Protein AF-A0A9K3PTE1-F1 (afdb_monomer)

Solvent-accessible surface area (backbone atoms only — not comparable to full-atom values): 15373 Å² total; per-residue (Å²): 136,82,85,57,67,51,77,79,49,23,48,66,72,36,70,70,50,57,69,44,46,67,57,49,49,50,52,46,68,57,50,75,49,56,72,56,52,50,52,49,46,51,50,32,48,75,72,73,40,81,62,60,40,67,59,31,39,53,51,22,53,41,46,46,52,49,44,56,50,48,54,53,47,53,52,48,27,65,68,48,41,27,39,71,38,32,50,50,41,37,31,49,53,47,52,37,46,76,64,78,41,47,74,65,50,54,45,52,49,48,48,49,54,23,46,32,33,39,19,58,43,67,77,43,80,59,68,81,78,59,92,81,58,61,63,67,59,52,52,48,50,55,57,73,48,61,86,50,66,80,66,76,60,74,84,43,76,65,26,68,47,54,44,56,82,34,68,50,58,59,56,55,70,82,77,48,92,42,72,71,58,38,52,51,51,54,47,51,51,49,54,49,44,52,51,45,54,62,25,46,50,38,66,77,42,52,42,67,51,44,46,54,50,50,55,50,52,52,54,50,48,54,52,42,50,58,51,46,64,73,44,68,87,47,97,61,58,32,65,65,27,52,53,41,51,51,46,26,30,58,30,61,49,41,56,74,67,57,46,51,54,42,48,53,49,22,52,51,52,53,45,54,50,28,51,55,55,50,77,71,110

Structure (mmCIF, N/CA/C/O backbone):
data_AF-A0A9K3PTE1-F1
#
_entry.id   AF-A0A9K3PTE1-F1
#
loop_
_atom_site.group_PDB
_atom_site.id
_atom_site.type_symbol
_atom_site.label_atom_id
_atom_site.label_alt_id
_atom_site.label_comp_id
_atom_site.label_asym_id
_atom_site.label_entity_id
_atom_site.label_seq_id
_atom_site.pdbx_PDB_ins_code
_atom_site.Cartn_x
_atom_site.Cartn_y
_atom_site.Cartn_z
_atom_site.occupancy
_atom_site.B_iso_or_equiv
_atom_site.auth_seq_id
_atom_site.auth_comp_id
_atom_site.auth_asym_id
_atom_site.auth_atom_id
_atom_site.pdbx_PDB_model_num
ATOM 1 N N . MET A 1 1 ? -16.180 14.447 2.681 1.00 53.84 1 MET A N 1
ATOM 2 C CA . MET A 1 1 ? -15.014 13.563 2.657 1.00 53.84 1 MET A CA 1
ATOM 3 C C . MET A 1 1 ? -14.935 12.865 4.000 1.00 53.84 1 MET A C 1
ATOM 5 O O . MET A 1 1 ? -14.958 13.566 5.006 1.00 53.84 1 MET A O 1
ATOM 9 N N . VAL A 1 2 ? -14.994 11.538 4.051 1.00 64.69 2 VAL A N 1
ATOM 10 C CA . VAL A 1 2 ? -14.827 10.749 5.282 1.00 64.69 2 VAL A CA 1
ATOM 11 C C . VAL A 1 2 ? -13.834 9.631 4.985 1.00 64.69 2 VAL A C 1
ATOM 13 O O . VAL A 1 2 ? -14.190 8.474 4.789 1.00 64.69 2 VAL A O 1
ATOM 16 N N . LEU A 1 3 ? -12.559 10.001 4.942 1.00 79.31 3 LEU A N 1
ATOM 17 C CA . LEU A 1 3 ? -11.466 9.041 4.882 1.00 79.31 3 LEU A CA 1
ATOM 18 C C . LEU A 1 3 ? -11.231 8.546 6.303 1.00 79.31 3 LEU A C 1
ATOM 20 O O . LEU A 1 3 ? -10.593 9.231 7.101 1.00 79.31 3 LEU A O 1
ATOM 24 N N . THR A 1 4 ? -11.847 7.420 6.658 1.00 89.31 4 THR A N 1
ATOM 25 C CA . THR A 1 4 ? -11.646 6.803 7.969 1.00 89.31 4 THR A CA 1
ATOM 26 C C . THR A 1 4 ? -10.222 6.260 8.078 1.00 89.31 4 THR A C 1
ATOM 28 O O . THR A 1 4 ? -9.635 5.858 7.073 1.00 89.31 4 THR A O 1
ATOM 31 N N . PRO A 1 5 ? -9.640 6.258 9.288 1.00 92.69 5 PRO A N 1
ATOM 32 C CA . PRO A 1 5 ? -8.263 5.836 9.508 1.00 92.69 5 PRO A CA 1
ATOM 33 C C . PRO A 1 5 ? -8.170 4.305 9.511 1.00 92.69 5 PRO A C 1
ATOM 35 O O . PRO A 1 5 ? -7.864 3.723 10.544 1.00 92.69 5 PRO A O 1
ATOM 38 N N . ILE A 1 6 ? -8.483 3.649 8.394 1.00 93.69 6 ILE A N 1
ATOM 39 C CA . ILE A 1 6 ? -8.428 2.190 8.200 1.00 93.69 6 ILE A CA 1
ATOM 40 C C . ILE A 1 6 ? -7.479 1.878 7.045 1.00 93.69 6 ILE A C 1
ATOM 42 O O . ILE A 1 6 ? -7.186 2.737 6.213 1.00 93.69 6 ILE A O 1
ATOM 46 N N . GLY A 1 7 ? -6.950 0.656 7.012 1.00 92.31 7 GLY A N 1
ATOM 47 C CA . GLY A 1 7 ? -6.064 0.220 5.947 1.00 92.31 7 GLY A CA 1
ATOM 48 C C . GLY A 1 7 ? -4.787 1.062 5.887 1.00 92.31 7 GLY A C 1
ATOM 49 O O . GLY A 1 7 ? -4.282 1.505 6.923 1.00 92.31 7 GLY A O 1
ATOM 50 N N . PRO A 1 8 ? -4.289 1.370 4.675 1.00 89.81 8 PRO A N 1
ATOM 51 C CA . PRO A 1 8 ? -3.162 2.287 4.493 1.00 89.81 8 PRO A CA 1
ATOM 52 C C . PRO A 1 8 ? -3.364 3.707 5.050 1.00 89.81 8 PRO A C 1
ATOM 54 O O . PRO A 1 8 ? -2.382 4.430 5.200 1.00 89.81 8 PRO A O 1
ATOM 57 N N . LEU A 1 9 ? -4.605 4.117 5.355 1.00 91.94 9 LEU A N 1
ATOM 58 C CA . LEU A 1 9 ? -4.896 5.423 5.956 1.00 91.94 9 LEU A CA 1
ATOM 59 C C . LEU A 1 9 ? -4.827 5.413 7.490 1.00 91.94 9 LEU A C 1
ATOM 61 O O . LEU A 1 9 ? -4.986 6.451 8.134 1.00 91.94 9 LEU A O 1
ATOM 65 N N . CYS A 1 10 ? -4.593 4.248 8.096 1.00 92.88 10 CYS A N 1
ATOM 66 C CA . CYS A 1 10 ? -4.440 4.116 9.535 1.00 92.88 10 CYS A CA 1
ATOM 67 C C . CYS A 1 10 ? -3.172 4.848 10.026 1.00 92.88 10 CYS A C 1
ATOM 69 O O . CYS A 1 10 ? -2.080 4.571 9.531 1.00 92.88 10 CYS A O 1
ATOM 71 N N . PRO A 1 11 ? -3.269 5.739 11.032 1.00 91.50 11 PRO A N 1
ATOM 72 C CA . PRO A 1 11 ? -2.111 6.400 11.629 1.00 91.50 11 PRO A CA 1
ATOM 73 C C . PRO A 1 11 ? -1.414 5.544 12.698 1.00 91.50 11 PRO A C 1
ATOM 75 O O . PRO A 1 11 ? -0.365 5.936 13.212 1.00 91.50 11 PRO A O 1
ATOM 78 N N . PHE A 1 12 ? -1.988 4.395 13.065 1.00 92.06 12 PHE A N 1
ATOM 79 C CA . PHE A 1 12 ? -1.392 3.438 13.996 1.00 92.06 12 PHE A CA 1
ATOM 80 C C . PHE A 1 12 ? -0.675 2.369 13.188 1.00 92.06 12 PHE A C 1
ATOM 82 O O . PHE A 1 12 ? -1.273 1.744 12.316 1.00 92.06 12 PHE A O 1
ATOM 89 N N . HIS A 1 13 ? 0.604 2.164 13.475 1.00 91.19 13 HIS A N 1
ATOM 90 C CA . HIS A 1 13 ? 1.453 1.297 12.670 1.00 91.19 13 HIS A CA 1
ATOM 91 C C . HIS A 1 13 ? 2.055 0.218 13.540 1.00 91.19 13 HIS A C 1
ATOM 93 O O . HIS A 1 13 ? 2.626 0.512 14.591 1.00 91.19 13 HIS A O 1
ATOM 99 N N . SER A 1 14 ? 1.963 -1.019 13.073 1.00 92.50 14 SER A N 1
ATOM 100 C CA . SER A 1 14 ? 2.704 -2.125 13.644 1.00 92.50 14 SER A CA 1
ATOM 101 C C . SER A 1 14 ? 4.207 -1.903 13.476 1.00 92.50 14 SER A C 1
ATOM 103 O O . SER A 1 14 ? 4.682 -1.130 12.627 1.00 92.50 14 SER A O 1
ATOM 105 N N . THR A 1 15 ? 4.982 -2.620 14.286 1.00 90.62 15 THR A N 1
ATOM 106 C CA . THR A 1 15 ? 6.447 -2.596 14.193 1.00 90.62 15 THR A CA 1
ATOM 107 C C . THR A 1 15 ? 6.910 -3.008 12.793 1.00 90.62 15 THR A C 1
ATOM 109 O O . THR A 1 15 ? 7.719 -2.311 12.186 1.00 90.62 15 THR A O 1
ATOM 112 N N . ALA A 1 16 ? 6.334 -4.078 12.234 1.00 89.00 16 ALA A N 1
ATOM 113 C CA . ALA A 1 16 ? 6.684 -4.571 10.904 1.00 89.00 16 ALA A CA 1
ATOM 114 C C . ALA A 1 16 ? 6.361 -3.556 9.793 1.00 89.00 16 ALA A C 1
ATOM 116 O O . ALA A 1 16 ? 7.189 -3.351 8.906 1.00 89.00 16 ALA A O 1
ATOM 117 N N . SER A 1 17 ? 5.203 -2.883 9.869 1.00 87.56 17 SER A N 1
ATOM 118 C CA . SER A 1 17 ? 4.842 -1.793 8.951 1.00 87.56 17 SER A CA 1
ATOM 119 C C . SER A 1 17 ? 5.895 -0.679 8.969 1.00 87.56 17 SER A C 1
ATOM 121 O O . SER A 1 17 ? 6.432 -0.286 7.930 1.00 87.56 17 SER A O 1
ATOM 123 N N . THR A 1 18 ? 6.284 -0.252 10.172 1.00 88.25 18 THR A N 1
ATOM 124 C CA . THR A 1 18 ? 7.266 0.821 10.378 1.00 88.25 18 THR A CA 1
ATOM 125 C C . THR A 1 18 ? 8.667 0.437 9.884 1.00 88.25 18 THR A C 1
ATOM 127 O O . THR A 1 18 ? 9.360 1.238 9.259 1.00 88.25 18 THR A O 1
ATOM 130 N N . GLU A 1 19 ? 9.099 -0.807 10.103 1.00 88.00 19 GLU A N 1
ATOM 131 C CA . GLU A 1 19 ? 10.416 -1.300 9.672 1.00 88.00 19 GLU A CA 1
ATOM 132 C C . GLU A 1 19 ? 10.578 -1.392 8.146 1.00 88.00 19 GLU A C 1
ATOM 134 O O . GLU A 1 19 ? 11.705 -1.440 7.639 1.00 88.00 19 GLU A O 1
ATOM 139 N N . MET A 1 20 ? 9.480 -1.401 7.388 1.00 84.38 20 MET A N 1
ATOM 140 C CA . MET A 1 20 ? 9.539 -1.377 5.926 1.00 84.38 20 MET A CA 1
ATOM 141 C C . MET A 1 20 ? 9.749 0.018 5.344 1.00 84.38 20 MET A C 1
ATOM 143 O O . MET A 1 20 ? 10.236 0.119 4.215 1.00 84.38 20 MET A O 1
ATOM 147 N N . GLU A 1 21 ? 9.423 1.084 6.077 1.00 81.88 21 GLU A N 1
ATOM 148 C CA . GLU A 1 21 ? 9.491 2.458 5.568 1.00 81.88 21 GLU A CA 1
ATOM 149 C C . GLU A 1 21 ? 10.845 2.838 4.972 1.00 81.88 21 GLU A C 1
ATOM 151 O O . GLU A 1 21 ? 10.850 3.411 3.881 1.00 81.88 21 GLU A O 1
ATOM 156 N N . PRO A 1 22 ? 12.001 2.516 5.591 1.00 84.88 22 PRO A N 1
ATOM 157 C CA . PRO A 1 22 ? 13.290 2.852 4.999 1.00 84.88 22 PRO A CA 1
ATOM 158 C C . PRO A 1 22 ? 13.446 2.257 3.600 1.00 84.88 22 PRO A C 1
ATOM 160 O O . PRO A 1 22 ? 13.950 2.926 2.707 1.00 84.88 22 PRO A O 1
ATOM 163 N N . ARG A 1 23 ? 12.937 1.040 3.372 1.00 82.50 23 ARG A N 1
ATOM 164 C CA . ARG A 1 23 ? 13.004 0.374 2.064 1.00 82.50 23 ARG A CA 1
ATOM 165 C C . ARG A 1 23 ? 12.043 0.983 1.056 1.00 82.50 23 ARG A C 1
ATOM 167 O O . ARG A 1 23 ? 12.413 1.146 -0.101 1.00 82.50 23 ARG A O 1
ATOM 174 N N . VAL A 1 24 ? 10.826 1.325 1.479 1.00 81.50 24 VAL A N 1
ATOM 175 C CA . VAL A 1 24 ? 9.870 2.047 0.624 1.00 81.50 24 VAL A CA 1
ATOM 176 C C . VAL A 1 24 ? 10.470 3.392 0.202 1.00 81.50 24 VAL A C 1
ATOM 178 O O . VAL A 1 24 ? 10.461 3.730 -0.980 1.00 81.50 24 VAL A O 1
ATOM 181 N N . ASN A 1 25 ? 11.085 4.107 1.145 1.00 79.50 25 ASN A N 1
ATOM 182 C CA . ASN A 1 25 ? 11.754 5.380 0.903 1.00 79.50 25 ASN A CA 1
ATOM 183 C C . ASN A 1 25 ? 12.989 5.241 0.005 1.00 79.50 25 ASN A C 1
ATOM 185 O O . ASN A 1 25 ? 13.156 6.051 -0.900 1.00 79.50 25 ASN A O 1
ATOM 189 N N . GLU A 1 26 ? 13.833 4.226 0.203 1.00 80.00 26 GLU A N 1
ATOM 190 C CA . GLU A 1 26 ? 14.975 3.933 -0.675 1.00 80.00 26 GLU A CA 1
ATOM 191 C C . GLU A 1 26 ? 14.515 3.716 -2.116 1.00 80.00 26 GLU A C 1
ATOM 193 O O . GLU A 1 26 ? 15.050 4.321 -3.042 1.00 80.00 26 GLU A O 1
ATOM 198 N N . ILE A 1 27 ? 13.476 2.906 -2.303 1.00 77.19 27 ILE A N 1
ATOM 199 C CA . ILE A 1 27 ? 12.910 2.628 -3.617 1.00 77.19 27 ILE A CA 1
ATOM 200 C C . ILE A 1 27 ? 12.328 3.913 -4.237 1.00 77.19 27 ILE A C 1
ATOM 202 O O . ILE A 1 27 ? 12.599 4.216 -5.401 1.00 77.19 27 ILE A O 1
ATOM 206 N N . ARG A 1 28 ? 11.596 4.719 -3.456 1.00 74.50 28 ARG A N 1
ATOM 207 C CA . ARG A 1 28 ? 11.075 6.030 -3.882 1.00 74.50 28 ARG A CA 1
ATOM 208 C C . ARG A 1 28 ? 12.203 6.984 -4.292 1.00 74.50 28 ARG A C 1
ATOM 210 O O . ARG A 1 28 ? 12.083 7.692 -5.287 1.00 74.50 28 ARG A O 1
ATOM 217 N N . GLN A 1 29 ? 13.318 6.974 -3.563 1.00 74.56 29 GLN A N 1
ATOM 218 C CA . GLN A 1 29 ? 14.518 7.764 -3.856 1.00 74.56 29 GLN A CA 1
ATOM 219 C C . GLN A 1 29 ? 15.359 7.214 -5.016 1.00 74.56 29 GLN A C 1
ATOM 221 O O . GLN A 1 29 ? 16.230 7.931 -5.506 1.00 74.56 29 GLN A O 1
ATOM 226 N N . MET A 1 30 ? 15.117 5.979 -5.472 1.00 68.50 30 MET A N 1
ATOM 227 C CA . MET A 1 30 ? 15.720 5.399 -6.684 1.00 68.50 30 MET A CA 1
ATOM 228 C C . MET A 1 30 ? 14.876 5.605 -7.940 1.00 68.50 30 MET A C 1
ATOM 230 O O . MET A 1 30 ? 15.382 5.444 -9.051 1.00 68.50 30 MET A O 1
ATOM 234 N N . ALA A 1 31 ? 13.636 6.063 -7.780 1.00 62.62 31 ALA A N 1
ATOM 235 C CA . ALA A 1 31 ? 12.782 6.470 -8.881 1.00 62.62 31 ALA A CA 1
ATOM 236 C C . ALA A 1 31 ? 13.035 7.877 -9.483 1.00 62.62 31 ALA A C 1
ATOM 238 O O . ALA A 1 31 ? 12.286 8.209 -10.412 1.00 62.62 31 ALA A O 1
ATOM 239 N N . PRO A 1 32 ? 13.973 8.753 -9.029 1.00 52.81 32 PRO A N 1
ATOM 240 C CA . PRO A 1 32 ? 13.899 10.152 -9.381 1.00 52.81 32 PRO A CA 1
ATOM 241 C C . PRO A 1 32 ? 14.120 10.289 -10.877 1.00 52.81 32 PRO A C 1
ATOM 243 O O . PRO A 1 32 ? 15.125 9.860 -11.448 1.00 52.81 32 PRO A O 1
ATOM 246 N N . ASN A 1 33 ? 13.109 10.920 -11.461 1.00 65.69 33 ASN A N 1
ATOM 247 C CA . ASN A 1 33 ? 13.053 11.434 -12.807 1.00 65.69 33 ASN A CA 1
ATOM 248 C C . ASN A 1 33 ? 12.894 10.415 -13.926 1.00 65.69 33 ASN A C 1
ATOM 250 O O . ASN A 1 33 ? 13.117 10.803 -15.061 1.00 65.69 33 ASN A O 1
ATOM 254 N N . PHE A 1 34 ? 12.398 9.188 -13.702 1.00 73.50 34 PHE A N 1
ATOM 255 C CA . PHE A 1 34 ? 11.995 8.363 -14.854 1.00 73.50 34 PHE A CA 1
ATOM 256 C C . PHE A 1 34 ? 11.051 9.139 -15.775 1.00 73.50 34 PHE A C 1
ATOM 258 O O . PHE A 1 34 ? 11.336 9.259 -16.958 1.00 73.50 34 PHE A O 1
ATOM 265 N N . ALA A 1 35 ? 9.992 9.753 -15.242 1.00 70.00 35 ALA A N 1
ATOM 266 C CA . ALA A 1 35 ? 9.062 10.549 -16.043 1.00 70.00 35 ALA A CA 1
ATOM 267 C C . ALA A 1 35 ? 9.741 11.723 -16.779 1.00 70.00 35 ALA A C 1
ATOM 269 O O . ALA A 1 35 ? 9.443 11.965 -17.948 1.00 70.00 35 ALA A O 1
ATOM 270 N N . GLU A 1 36 ? 10.669 12.430 -16.130 1.00 76.81 36 GLU A N 1
ATOM 271 C CA . GLU A 1 36 ? 11.388 13.561 -16.729 1.00 76.81 36 GLU A CA 1
ATOM 272 C C . GLU A 1 36 ? 12.408 13.095 -17.783 1.00 76.81 36 GLU A C 1
ATOM 274 O O . GLU A 1 36 ? 12.432 13.625 -18.891 1.00 76.81 36 GLU A O 1
ATOM 279 N N . GLU A 1 37 ? 13.191 12.058 -17.489 1.00 82.62 37 GLU A N 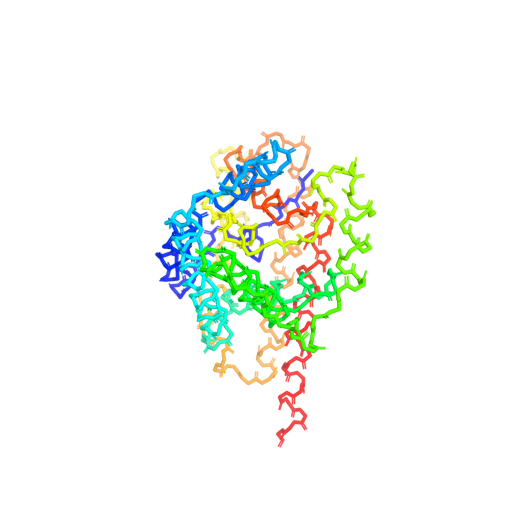1
ATOM 280 C CA . GLU A 1 37 ? 14.158 11.446 -18.402 1.00 82.62 37 GLU A CA 1
ATOM 281 C C . GLU A 1 37 ? 13.455 10.813 -19.607 1.00 82.62 37 GLU A C 1
ATOM 283 O O . GLU A 1 37 ? 13.872 11.037 -20.740 1.00 82.62 37 GLU A O 1
ATOM 288 N N . PHE A 1 38 ? 12.341 10.102 -19.402 1.00 80.44 38 PHE A N 1
ATOM 289 C CA . PHE A 1 38 ? 11.491 9.595 -20.483 1.00 80.44 38 PHE A CA 1
ATOM 290 C C . PHE A 1 38 ? 10.948 10.735 -21.342 1.00 80.44 38 PHE A C 1
ATOM 292 O O . PHE A 1 38 ? 11.049 10.668 -22.566 1.00 80.44 38 PHE A O 1
ATOM 299 N N . SER A 1 39 ? 10.420 11.793 -20.718 1.00 80.31 39 SER A N 1
ATOM 300 C CA . SER A 1 39 ? 9.915 12.967 -21.441 1.00 80.31 39 SER A CA 1
ATOM 301 C C . SER A 1 39 ? 11.017 13.622 -22.269 1.00 80.31 39 SER A C 1
ATOM 303 O O . SER A 1 39 ? 10.792 14.006 -23.416 1.00 80.31 39 SER A O 1
ATOM 305 N N . ARG A 1 40 ? 12.231 13.706 -21.723 1.00 84.94 40 ARG A N 1
ATOM 306 C CA . ARG A 1 40 ? 13.395 14.272 -22.402 1.00 84.94 40 ARG A CA 1
ATOM 307 C C . ARG A 1 40 ? 13.863 13.405 -23.567 1.00 84.94 40 ARG A C 1
ATOM 309 O O . ARG A 1 40 ? 14.054 13.929 -24.660 1.00 84.94 40 ARG A O 1
ATOM 316 N N . ILE A 1 41 ? 13.988 12.093 -23.363 1.00 85.50 41 ILE A N 1
ATOM 317 C CA . ILE A 1 41 ? 14.321 11.121 -24.417 1.00 85.50 41 ILE A CA 1
ATOM 318 C C . ILE A 1 41 ? 13.284 11.199 -25.543 1.00 85.50 41 ILE A C 1
ATOM 320 O O . ILE A 1 41 ? 13.644 11.275 -26.717 1.00 85.50 41 ILE A O 1
ATOM 324 N N . GLN A 1 42 ? 11.995 11.236 -25.197 1.00 82.38 42 GLN A N 1
ATOM 325 C CA . GLN A 1 42 ? 10.912 11.348 -26.168 1.00 82.38 42 GLN A CA 1
ATOM 326 C C . GLN A 1 42 ? 11.006 12.658 -26.960 1.00 82.38 42 GLN A C 1
ATOM 328 O O . GLN A 1 42 ? 10.896 12.638 -28.184 1.00 82.38 42 GLN A O 1
ATOM 333 N N . GLN A 1 43 ? 11.262 13.788 -26.295 1.00 84.75 43 GLN A N 1
ATOM 334 C CA . GLN A 1 43 ? 11.457 15.084 -26.951 1.00 84.75 43 GLN A CA 1
ATOM 335 C C . GLN A 1 43 ? 12.653 15.086 -27.910 1.00 84.75 43 GLN A C 1
ATOM 337 O O . GLN A 1 43 ? 12.512 15.553 -29.040 1.00 84.75 43 GLN A O 1
ATOM 342 N N . GLU A 1 44 ? 13.802 14.542 -27.498 1.00 86.31 44 GLU A N 1
ATOM 343 C CA . GLU A 1 44 ? 14.994 14.410 -28.348 1.00 86.31 44 GLU A CA 1
ATOM 344 C C . GLU A 1 44 ? 14.662 13.610 -29.619 1.00 86.31 44 GLU A C 1
ATOM 346 O O . GLU A 1 44 ? 14.931 14.071 -30.732 1.00 86.31 44 GLU A O 1
ATOM 351 N N . MET A 1 45 ? 13.961 12.480 -29.474 1.00 84.62 45 MET A N 1
ATOM 352 C CA . MET A 1 45 ? 13.515 11.662 -30.606 1.00 84.62 45 MET A CA 1
ATOM 353 C C . MET A 1 45 ? 12.529 12.399 -31.526 1.00 84.62 45 MET A C 1
ATOM 355 O O . MET A 1 45 ? 12.660 12.306 -32.747 1.00 84.62 45 MET A O 1
ATOM 359 N N . MET A 1 46 ? 11.574 13.168 -30.983 1.00 85.12 46 MET A N 1
ATOM 360 C CA . MET A 1 46 ? 10.651 13.973 -31.802 1.00 85.12 46 MET A CA 1
ATOM 361 C C . MET A 1 46 ? 11.369 15.077 -32.586 1.00 85.12 46 MET A C 1
ATOM 363 O O . MET A 1 46 ? 10.944 15.430 -33.684 1.00 85.12 46 MET A O 1
ATOM 367 N N . MET A 1 47 ? 12.465 15.614 -32.044 1.00 90.25 47 MET A N 1
ATOM 368 C CA . MET A 1 47 ? 13.317 16.592 -32.730 1.00 90.25 47 MET A CA 1
ATOM 369 C C . MET A 1 47 ? 14.278 15.946 -33.743 1.00 90.25 47 MET A C 1
ATOM 371 O O . MET A 1 47 ? 15.090 16.649 -34.345 1.00 90.25 47 MET A O 1
ATOM 375 N N . GLY A 1 48 ? 14.214 14.623 -33.939 1.00 88.00 48 GLY A N 1
ATOM 376 C CA . GLY A 1 48 ? 15.117 13.876 -34.817 1.00 88.00 48 GLY A CA 1
ATOM 377 C C . GLY A 1 48 ? 16.543 13.752 -34.272 1.00 88.00 48 GLY A C 1
ATOM 378 O O . GLY A 1 48 ? 17.457 13.422 -35.028 1.00 88.00 48 GLY A O 1
ATOM 379 N N . GLN A 1 49 ? 16.751 14.032 -32.984 1.00 88.81 49 GLN A N 1
ATOM 380 C CA . GLN A 1 49 ? 18.034 13.865 -32.312 1.00 88.81 49 GLN A CA 1
ATOM 381 C C . GLN A 1 49 ? 18.155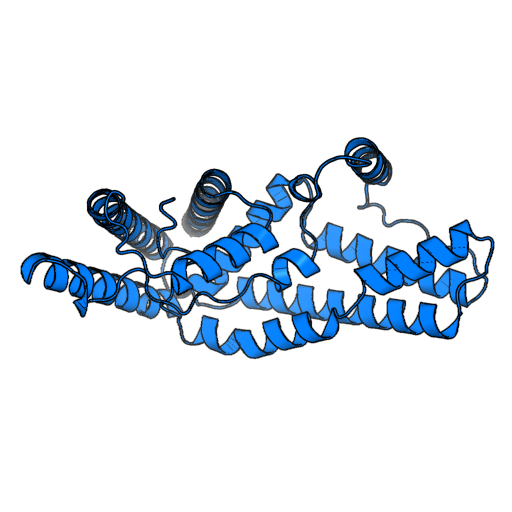 12.438 -31.776 1.00 88.81 49 GLN A C 1
ATOM 383 O O . GLN A 1 49 ? 17.188 11.849 -31.294 1.00 88.81 49 GLN A O 1
ATOM 388 N N . THR A 1 50 ? 19.357 11.872 -31.851 1.00 83.38 50 THR A N 1
ATOM 389 C CA . THR A 1 50 ? 19.666 10.605 -31.184 1.00 83.38 50 THR A CA 1
ATOM 390 C C . THR A 1 50 ? 19.886 10.871 -29.697 1.00 83.38 50 THR A C 1
ATOM 392 O O . THR A 1 50 ? 20.782 11.663 -29.382 1.00 83.38 50 THR A O 1
ATOM 395 N N . PRO A 1 51 ? 19.129 10.226 -28.794 1.00 88.69 51 PRO A N 1
ATOM 396 C CA . PRO A 1 51 ? 19.346 10.388 -27.365 1.00 88.69 51 PRO A CA 1
ATOM 397 C C . PRO A 1 51 ? 20.756 9.959 -26.955 1.00 88.69 51 PRO A C 1
ATOM 399 O O . PRO A 1 51 ? 21.350 9.062 -27.561 1.00 88.69 51 PRO A O 1
ATOM 402 N N . ASP A 1 52 ? 21.287 10.594 -25.914 1.00 91.38 52 ASP A N 1
ATOM 403 C CA . ASP A 1 52 ? 22.619 10.279 -25.401 1.00 91.38 52 ASP A CA 1
ATOM 404 C C . ASP A 1 52 ? 22.715 8.816 -24.924 1.00 91.38 52 ASP A C 1
ATOM 406 O O . ASP A 1 52 ? 21.935 8.353 -24.088 1.00 91.38 52 ASP A O 1
ATOM 410 N N . ALA A 1 53 ? 23.696 8.078 -25.452 1.00 92.38 53 ALA A N 1
ATOM 411 C CA . ALA A 1 53 ? 23.837 6.645 -25.201 1.00 92.38 53 ALA A CA 1
ATOM 412 C C . ALA A 1 53 ? 24.216 6.334 -23.744 1.00 92.38 53 ALA A C 1
ATOM 414 O O . ALA A 1 53 ? 23.796 5.312 -23.202 1.00 92.38 53 ALA A O 1
ATOM 415 N N . GLU A 1 54 ? 25.009 7.190 -23.095 1.00 92.00 54 GLU A N 1
ATOM 416 C CA . GLU A 1 54 ? 25.365 7.012 -21.684 1.00 92.00 54 GLU A CA 1
ATOM 417 C C . GLU A 1 54 ? 24.142 7.220 -20.783 1.00 92.00 54 GLU A C 1
ATOM 419 O O . GLU A 1 54 ? 23.857 6.381 -19.923 1.00 92.00 54 GLU A O 1
ATOM 424 N N . ARG A 1 55 ? 23.354 8.269 -21.044 1.00 89.62 55 ARG A N 1
ATOM 425 C CA . ARG A 1 55 ? 22.076 8.515 -20.370 1.00 89.62 55 ARG A CA 1
ATOM 426 C C . ARG A 1 55 ? 21.106 7.349 -20.528 1.00 89.62 55 ARG A C 1
ATOM 428 O O . ARG A 1 55 ? 20.566 6.891 -19.526 1.00 89.62 55 ARG A O 1
ATOM 435 N N . LEU A 1 56 ? 20.917 6.835 -21.746 1.00 90.81 56 LEU A N 1
ATOM 436 C CA . LEU A 1 56 ? 20.040 5.686 -21.992 1.00 90.81 56 LEU A CA 1
ATOM 437 C C . LEU A 1 56 ? 20.446 4.463 -21.158 1.00 90.81 56 LEU A C 1
ATOM 439 O O . LEU A 1 56 ? 19.583 3.828 -20.555 1.00 90.81 56 LEU A O 1
ATOM 443 N N . ARG A 1 57 ? 21.750 4.153 -21.069 1.00 92.00 57 ARG A N 1
ATOM 444 C CA . ARG A 1 57 ? 22.240 3.056 -20.215 1.00 92.00 57 ARG A CA 1
ATOM 445 C C . ARG A 1 57 ? 21.952 3.322 -18.743 1.00 92.00 57 ARG A C 1
ATOM 447 O O . ARG A 1 57 ? 21.435 2.444 -18.064 1.00 92.00 57 ARG A O 1
ATOM 454 N N . LYS A 1 58 ? 22.219 4.538 -18.262 1.00 89.94 58 LYS A N 1
ATOM 455 C CA . LYS A 1 58 ? 21.974 4.912 -16.865 1.00 89.94 58 LYS A CA 1
ATOM 456 C C . LYS A 1 58 ? 20.498 4.773 -16.479 1.00 89.94 58 LYS A C 1
ATOM 458 O O . LYS A 1 58 ? 20.202 4.215 -15.425 1.00 89.94 58 LYS A O 1
ATOM 463 N N . VAL A 1 59 ? 19.583 5.251 -17.326 1.00 87.75 59 VAL A N 1
ATOM 464 C CA . VAL A 1 59 ? 18.133 5.123 -17.097 1.00 87.75 59 VAL A CA 1
ATOM 465 C C . VAL A 1 59 ? 17.722 3.654 -17.118 1.00 87.75 59 VAL A C 1
ATOM 467 O O . VAL A 1 59 ? 17.025 3.205 -16.211 1.00 87.75 59 VAL A O 1
ATOM 470 N N . ALA A 1 60 ? 18.204 2.881 -18.092 1.00 89.94 60 ALA A N 1
ATOM 471 C CA . ALA A 1 60 ? 17.911 1.458 -18.185 1.00 89.94 60 ALA A CA 1
ATOM 472 C C . ALA A 1 60 ? 18.374 0.675 -16.941 1.00 89.94 60 ALA A C 1
ATOM 474 O O . ALA A 1 60 ? 17.623 -0.147 -16.410 1.00 89.94 60 ALA A O 1
ATOM 475 N N . ASP A 1 61 ? 19.584 0.947 -16.451 1.00 90.31 61 ASP A N 1
ATOM 476 C CA . ASP A 1 61 ? 20.157 0.301 -15.267 1.00 90.31 61 ASP A CA 1
ATOM 477 C C . ASP A 1 61 ? 19.362 0.642 -14.005 1.00 90.31 61 ASP A C 1
ATOM 479 O O . ASP A 1 61 ? 19.035 -0.248 -13.217 1.00 90.31 61 ASP A O 1
ATOM 483 N N . ALA A 1 62 ? 18.984 1.914 -13.852 1.00 86.88 62 ALA A N 1
ATOM 484 C CA . ALA A 1 62 ? 18.138 2.368 -12.755 1.00 86.88 62 ALA A CA 1
ATOM 485 C C . ALA A 1 62 ? 16.742 1.725 -12.803 1.00 86.88 62 ALA A C 1
ATOM 487 O O . ALA A 1 62 ? 16.248 1.269 -11.774 1.00 86.88 62 ALA A O 1
ATOM 488 N N . MET A 1 63 ? 16.123 1.617 -13.986 1.00 86.75 63 MET A N 1
ATOM 489 C CA . MET A 1 63 ? 14.835 0.933 -14.152 1.00 86.75 63 MET A CA 1
ATOM 490 C C . MET A 1 63 ? 14.916 -0.541 -13.752 1.00 86.75 63 MET A C 1
ATOM 492 O O . MET A 1 63 ? 14.033 -1.034 -13.055 1.00 86.75 63 MET A O 1
ATOM 496 N N . HIS A 1 64 ? 15.971 -1.245 -14.172 1.00 87.88 64 HIS A N 1
ATOM 497 C CA . HIS A 1 64 ? 16.174 -2.648 -13.809 1.00 87.88 64 HIS A CA 1
ATOM 498 C C . HIS A 1 64 ? 16.286 -2.824 -12.292 1.00 87.88 64 HIS A C 1
ATOM 500 O O . HIS A 1 64 ? 15.588 -3.660 -11.719 1.00 87.88 64 HIS A O 1
ATOM 506 N N . LEU A 1 65 ? 17.109 -1.996 -11.643 1.00 88.12 65 LEU A N 1
ATOM 507 C CA . LEU A 1 65 ? 17.281 -2.020 -10.193 1.00 88.12 65 LEU A CA 1
ATOM 508 C C . LEU A 1 65 ? 15.969 -1.714 -9.453 1.00 88.12 65 LEU A C 1
ATOM 510 O O . LEU A 1 65 ? 15.637 -2.405 -8.491 1.00 88.12 65 LEU A O 1
ATOM 514 N N . ALA A 1 66 ? 15.210 -0.717 -9.915 1.00 85.69 66 ALA A N 1
ATOM 515 C CA . ALA A 1 66 ? 13.937 -0.335 -9.310 1.00 85.69 66 ALA A CA 1
ATOM 516 C C . ALA A 1 66 ? 12.899 -1.469 -9.370 1.00 85.69 66 ALA A C 1
ATOM 518 O O . ALA A 1 66 ? 12.203 -1.714 -8.384 1.00 85.69 66 ALA A O 1
ATOM 519 N N . VAL A 1 67 ? 12.819 -2.195 -10.493 1.00 87.62 67 VAL A N 1
ATOM 520 C CA . VAL A 1 67 ? 11.919 -3.353 -10.635 1.00 87.62 67 VAL A CA 1
ATOM 521 C C . VAL A 1 67 ? 12.310 -4.473 -9.675 1.00 87.62 67 VAL A C 1
ATOM 523 O O . VAL A 1 67 ? 11.447 -4.991 -8.967 1.00 87.62 67 VAL A O 1
ATOM 526 N N . ASP A 1 68 ? 13.597 -4.821 -9.609 1.00 89.62 68 ASP A N 1
ATOM 527 C CA . ASP A 1 68 ? 14.077 -5.901 -8.739 1.00 89.62 68 ASP A CA 1
ATOM 528 C C . ASP A 1 68 ? 13.821 -5.584 -7.254 1.00 89.62 68 ASP A C 1
ATOM 530 O O . ASP A 1 68 ? 13.411 -6.450 -6.475 1.00 89.62 68 ASP A O 1
ATOM 534 N N . GLN A 1 69 ? 14.010 -4.327 -6.849 1.00 88.06 69 GLN A N 1
ATOM 535 C CA . GLN A 1 69 ? 13.714 -3.899 -5.484 1.00 88.06 69 GLN A CA 1
ATOM 536 C C . GLN A 1 69 ? 12.219 -3.883 -5.180 1.00 88.06 69 GLN A C 1
ATOM 538 O O . GLN A 1 69 ? 11.826 -4.297 -4.088 1.00 88.06 69 GLN A O 1
ATOM 543 N N . TRP A 1 70 ? 11.387 -3.441 -6.124 1.00 86.94 70 TRP A N 1
ATOM 544 C CA . TRP A 1 70 ? 9.938 -3.425 -5.958 1.00 86.94 70 TRP A CA 1
ATOM 545 C C . TRP A 1 70 ? 9.350 -4.836 -5.856 1.00 86.94 70 TRP A C 1
ATOM 547 O O . TRP A 1 70 ? 8.583 -5.109 -4.934 1.00 86.94 70 TRP A O 1
ATOM 557 N N . GLU A 1 71 ? 9.762 -5.773 -6.716 1.00 89.50 71 GLU A N 1
ATOM 558 C CA . GLU A 1 71 ? 9.368 -7.183 -6.586 1.00 89.50 71 GLU A CA 1
ATOM 559 C C . GLU A 1 71 ? 9.841 -7.777 -5.253 1.00 89.50 71 GLU A C 1
ATOM 561 O O . GLU A 1 71 ? 9.096 -8.498 -4.580 1.00 89.50 71 GLU A O 1
ATOM 566 N N . GLY A 1 72 ? 11.067 -7.444 -4.836 1.00 90.62 72 GLY A N 1
ATOM 567 C CA . GLY A 1 72 ? 11.606 -7.840 -3.540 1.00 90.62 72 GLY A CA 1
ATOM 568 C C . GLY A 1 72 ? 10.809 -7.269 -2.363 1.00 90.62 72 GLY A C 1
ATOM 569 O O . GLY A 1 72 ? 10.615 -7.965 -1.366 1.00 90.62 72 GLY A O 1
ATOM 570 N N . LEU A 1 73 ? 10.330 -6.027 -2.458 1.00 88.94 73 LEU A N 1
ATOM 571 C CA . LEU A 1 73 ? 9.441 -5.415 -1.471 1.00 88.94 73 LEU A CA 1
ATOM 572 C C . LEU A 1 73 ? 8.103 -6.160 -1.425 1.00 88.94 73 LEU A C 1
ATOM 574 O O . LEU A 1 73 ? 7.764 -6.691 -0.373 1.00 88.94 73 LEU A O 1
ATOM 578 N N . LEU A 1 74 ? 7.396 -6.288 -2.553 1.00 89.00 74 LEU A N 1
ATOM 579 C CA . LEU A 1 74 ? 6.093 -6.965 -2.609 1.00 89.00 74 LEU A CA 1
ATOM 580 C C . LEU A 1 74 ? 6.158 -8.406 -2.098 1.00 89.00 74 LEU A C 1
ATOM 582 O O . LEU A 1 74 ? 5.272 -8.857 -1.374 1.00 89.00 74 LEU A O 1
ATOM 586 N N . THR A 1 75 ? 7.227 -9.129 -2.434 1.00 91.81 75 THR A N 1
ATOM 587 C CA . THR A 1 75 ? 7.449 -10.491 -1.933 1.00 91.81 75 THR A CA 1
ATOM 588 C C . THR A 1 75 ? 7.535 -10.501 -0.409 1.00 91.81 75 THR A C 1
ATOM 590 O O . THR A 1 75 ? 6.871 -11.308 0.235 1.00 91.81 75 THR A O 1
ATOM 593 N N . ARG A 1 76 ? 8.306 -9.587 0.190 1.00 91.06 76 ARG A N 1
ATOM 594 C CA . ARG A 1 76 ? 8.405 -9.483 1.653 1.00 91.06 76 ARG A CA 1
ATOM 595 C C . ARG A 1 76 ? 7.073 -9.105 2.283 1.00 91.06 76 ARG A C 1
ATOM 597 O O . ARG A 1 76 ? 6.704 -9.711 3.281 1.00 91.06 76 ARG A O 1
ATOM 604 N N . MET A 1 77 ? 6.340 -8.172 1.679 1.00 91.69 77 MET A N 1
ATOM 605 C CA . MET A 1 77 ? 5.042 -7.755 2.203 1.00 91.69 77 MET A CA 1
ATOM 606 C C . MET A 1 77 ? 4.020 -8.897 2.208 1.00 91.69 77 MET A C 1
ATOM 608 O O . MET A 1 77 ? 3.202 -8.998 3.111 1.00 91.69 77 MET A O 1
ATOM 612 N N . ARG A 1 78 ? 4.082 -9.807 1.233 1.00 91.31 78 ARG A N 1
ATOM 613 C CA . ARG A 1 78 ? 3.208 -10.991 1.194 1.00 91.31 78 ARG A CA 1
ATOM 614 C C . ARG A 1 78 ? 3.596 -12.076 2.205 1.00 91.31 78 ARG A C 1
ATOM 616 O O . ARG A 1 78 ? 2.735 -12.857 2.606 1.00 91.31 78 ARG A O 1
ATOM 623 N N . LEU A 1 79 ? 4.879 -12.153 2.564 1.00 92.88 79 LEU A N 1
ATOM 624 C CA . LEU A 1 79 ? 5.452 -13.203 3.420 1.00 92.88 79 LEU A CA 1
ATOM 625 C C . LEU A 1 79 ? 5.618 -12.799 4.890 1.00 92.88 79 LEU A C 1
ATOM 627 O O . LEU A 1 79 ? 5.970 -13.641 5.710 1.00 92.88 79 LEU A O 1
ATOM 631 N N . THR A 1 80 ? 5.433 -11.525 5.216 1.00 93.81 80 THR A N 1
ATOM 632 C CA . THR A 1 80 ? 5.416 -11.032 6.600 1.00 93.81 80 THR A CA 1
ATOM 633 C C . THR A 1 80 ? 4.318 -11.722 7.418 1.00 93.81 80 THR A C 1
ATOM 635 O O . THR A 1 80 ? 3.291 -12.049 6.842 1.00 93.81 80 THR A O 1
ATOM 638 N N . PRO A 1 81 ? 4.451 -11.912 8.737 1.00 94.81 81 PRO A N 1
ATOM 639 C CA . PRO A 1 81 ? 3.332 -12.367 9.562 1.00 94.81 81 PRO A CA 1
ATOM 640 C C . PRO A 1 81 ? 2.324 -11.252 9.888 1.00 94.81 81 PRO A C 1
ATOM 642 O O . PRO A 1 81 ? 1.241 -11.541 10.383 1.00 94.81 81 PRO A O 1
ATOM 645 N N . ASP A 1 82 ? 2.673 -9.994 9.613 1.00 96.56 82 ASP A N 1
ATOM 646 C CA . ASP A 1 82 ? 1.932 -8.800 10.018 1.00 96.56 82 ASP A CA 1
ATOM 647 C C . ASP A 1 82 ? 0.720 -8.474 9.129 1.00 96.56 82 ASP A C 1
ATOM 649 O O . ASP A 1 82 ? 0.828 -8.392 7.902 1.00 96.56 82 ASP A O 1
ATOM 653 N N . PHE A 1 83 ? -0.425 -8.207 9.761 1.00 97.00 83 PHE A N 1
ATOM 654 C CA . PHE A 1 83 ? -1.677 -7.886 9.080 1.00 97.00 83 PHE A CA 1
ATOM 655 C C . PHE A 1 83 ? -1.581 -6.639 8.196 1.00 97.00 83 PHE A C 1
ATOM 657 O O . PHE A 1 83 ? -1.895 -6.734 7.013 1.00 97.00 83 PHE A O 1
ATOM 664 N N . GLN A 1 84 ? -1.144 -5.491 8.728 1.00 94.62 84 GLN A N 1
ATOM 665 C CA . GLN A 1 84 ? -1.162 -4.219 7.983 1.00 94.62 84 GLN A CA 1
ATOM 666 C C . GLN A 1 84 ? -0.309 -4.291 6.720 1.00 94.62 84 GLN A C 1
ATOM 668 O O . GLN A 1 84 ? -0.684 -3.818 5.646 1.00 94.62 84 GLN A O 1
ATOM 673 N N . THR A 1 85 ? 0.842 -4.945 6.827 1.00 93.50 85 THR A N 1
ATOM 674 C CA . THR A 1 85 ? 1.725 -5.160 5.691 1.00 93.50 85 THR A CA 1
ATOM 675 C C . THR A 1 85 ? 1.073 -6.052 4.629 1.00 93.50 85 THR A C 1
ATOM 677 O O . THR A 1 85 ? 1.158 -5.754 3.431 1.00 93.50 85 THR 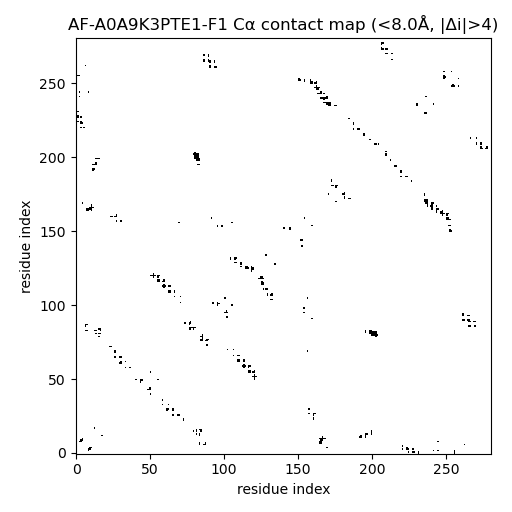A O 1
ATOM 680 N N . LYS A 1 86 ? 0.412 -7.143 5.042 1.00 94.62 86 LYS A N 1
ATOM 681 C CA . LYS A 1 86 ? -0.319 -8.020 4.116 1.00 94.62 86 LYS A CA 1
ATOM 682 C C . LYS A 1 86 ? -1.500 -7.319 3.474 1.00 94.62 86 LYS A C 1
ATOM 684 O O . LYS A 1 86 ? -1.717 -7.485 2.277 1.00 94.62 86 LYS A O 1
ATOM 689 N N . GLU A 1 87 ? -2.238 -6.542 4.249 1.00 95.25 87 GLU A N 1
ATOM 690 C CA . GLU A 1 87 ? -3.366 -5.745 3.791 1.00 95.25 87 GLU A CA 1
ATOM 691 C C . GLU A 1 87 ? -2.922 -4.758 2.707 1.00 95.25 87 GLU A C 1
ATOM 693 O O . GLU A 1 87 ? -3.543 -4.704 1.648 1.00 95.25 87 GLU A O 1
ATOM 698 N N . TYR A 1 88 ? -1.792 -4.067 2.894 1.00 91.94 88 TYR A N 1
ATOM 699 C CA . TYR A 1 88 ? -1.228 -3.190 1.865 1.00 91.94 88 TYR A CA 1
ATOM 700 C C . TYR A 1 88 ? -0.822 -3.959 0.599 1.00 91.94 88 TYR A C 1
ATOM 702 O O . TYR A 1 88 ? -1.089 -3.509 -0.519 1.00 91.94 88 TYR A O 1
ATOM 710 N N . ALA A 1 89 ? -0.206 -5.140 0.741 1.00 91.56 89 ALA A N 1
ATOM 711 C CA . ALA A 1 89 ? 0.138 -5.989 -0.402 1.00 91.56 89 ALA A CA 1
ATOM 712 C C . ALA A 1 89 ? -1.107 -6.468 -1.164 1.00 91.56 89 ALA A C 1
ATOM 714 O O . ALA A 1 89 ? -1.116 -6.493 -2.395 1.00 91.56 89 ALA A O 1
ATOM 715 N N . LYS A 1 90 ? -2.171 -6.825 -0.442 1.00 93.56 90 LYS A N 1
ATOM 716 C CA . LYS A 1 90 ? -3.448 -7.254 -1.019 1.00 93.56 90 LYS A CA 1
ATOM 717 C C . LYS A 1 90 ? -4.194 -6.115 -1.690 1.00 93.56 90 LYS A C 1
ATOM 719 O O . LYS A 1 90 ? -4.692 -6.310 -2.795 1.00 93.56 90 LYS A O 1
ATOM 724 N N . LEU A 1 91 ? -4.190 -4.931 -1.086 1.00 92.88 91 LEU A N 1
ATOM 725 C CA . LEU A 1 91 ? -4.750 -3.716 -1.665 1.00 92.88 91 LEU A CA 1
ATOM 726 C C . LEU A 1 91 ? -4.017 -3.349 -2.957 1.00 92.88 91 LEU A C 1
ATOM 728 O O . LEU A 1 91 ? -4.646 -3.085 -3.976 1.00 92.88 91 LEU A O 1
ATOM 732 N N . THR A 1 92 ? -2.687 -3.430 -2.942 1.00 89.25 92 THR A N 1
ATOM 733 C CA . THR A 1 92 ? -1.836 -3.292 -4.128 1.00 89.25 92 THR A CA 1
ATOM 734 C C . THR A 1 92 ? -2.228 -4.288 -5.225 1.00 89.25 92 THR A C 1
ATOM 736 O O . THR A 1 92 ? -2.459 -3.890 -6.366 1.00 89.25 92 THR A O 1
ATOM 739 N N . ASP A 1 93 ? -2.332 -5.576 -4.897 1.00 89.12 93 ASP A N 1
ATOM 740 C CA . ASP A 1 93 ? -2.685 -6.617 -5.866 1.00 89.12 93 ASP A CA 1
ATOM 741 C C . ASP A 1 93 ? -4.091 -6.409 -6.450 1.00 89.12 93 ASP A C 1
ATOM 743 O O . ASP A 1 93 ? -4.288 -6.553 -7.659 1.00 89.12 93 ASP A O 1
ATOM 747 N N . ALA A 1 94 ? -5.059 -6.048 -5.606 1.00 90.94 94 ALA A N 1
ATOM 748 C CA . ALA A 1 94 ? -6.429 -5.756 -6.012 1.00 90.94 94 ALA A CA 1
ATOM 749 C C . ALA A 1 94 ? -6.492 -4.525 -6.926 1.00 90.94 94 ALA A C 1
ATOM 751 O O . ALA A 1 94 ? -7.171 -4.562 -7.953 1.00 90.94 94 ALA A O 1
ATOM 752 N N . HIS A 1 95 ? -5.723 -3.482 -6.611 1.00 89.06 95 HIS A N 1
ATOM 753 C CA . HIS A 1 95 ? -5.678 -2.249 -7.388 1.00 89.06 95 HIS A CA 1
ATOM 754 C C . HIS A 1 95 ? -5.123 -2.512 -8.785 1.00 89.06 95 HIS A C 1
ATOM 756 O O . HIS A 1 95 ? -5.767 -2.207 -9.785 1.00 89.06 95 HIS A O 1
ATOM 762 N N . LEU A 1 96 ? -3.971 -3.181 -8.868 1.00 85.81 96 LEU A N 1
ATOM 763 C CA . LEU A 1 96 ? -3.374 -3.559 -10.147 1.00 85.81 96 LEU A CA 1
ATOM 764 C C . LEU A 1 96 ? -4.325 -4.423 -10.981 1.00 85.81 96 LEU A C 1
ATOM 766 O O . LEU A 1 96 ? -4.519 -4.172 -12.172 1.00 85.81 96 LEU A O 1
ATOM 770 N N . LYS A 1 97 ? -4.980 -5.397 -10.342 1.00 86.75 97 LYS A N 1
ATOM 771 C CA . LYS A 1 97 ? -5.939 -6.279 -11.006 1.00 86.75 97 LYS A CA 1
ATOM 772 C C . LYS A 1 97 ? -7.159 -5.525 -11.539 1.00 86.75 97 LYS A C 1
ATOM 774 O O . LYS A 1 97 ? -7.626 -5.865 -12.625 1.00 86.75 97 LYS A O 1
ATOM 779 N N . ALA A 1 98 ? -7.661 -4.518 -10.822 1.00 84.25 98 ALA A N 1
ATOM 780 C CA . ALA A 1 98 ? -8.753 -3.663 -11.295 1.00 84.25 98 ALA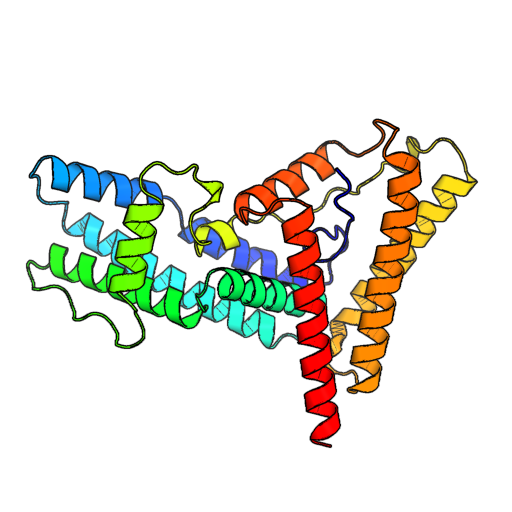 A CA 1
ATOM 781 C C . ALA A 1 98 ? -8.376 -2.908 -12.5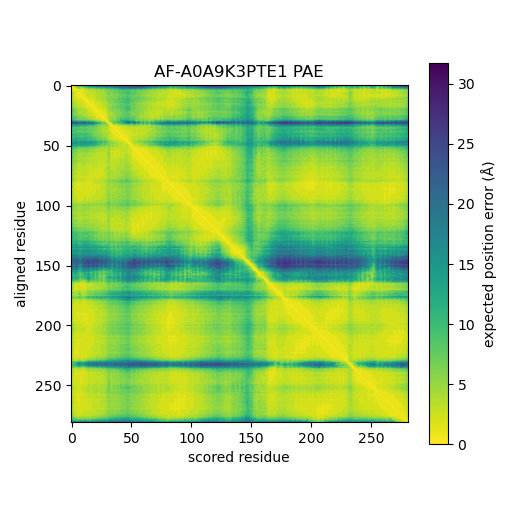84 1.00 84.25 98 ALA A C 1
ATOM 783 O O . ALA A 1 98 ? -9.230 -2.674 -13.436 1.00 84.25 98 ALA A O 1
ATOM 784 N N . HIS A 1 99 ? -7.083 -2.634 -12.778 1.00 80.81 99 HIS A N 1
ATOM 785 C CA . HIS A 1 99 ? -6.522 -2.070 -14.008 1.00 80.81 99 HIS A CA 1
ATOM 786 C C . HIS A 1 99 ? -6.071 -3.125 -15.035 1.00 80.81 99 HIS A C 1
ATOM 788 O O . HIS A 1 99 ? -5.378 -2.799 -15.996 1.00 80.81 99 HIS A O 1
ATOM 794 N N . GLY A 1 100 ? -6.443 -4.397 -14.856 1.00 81.19 100 GLY A N 1
ATOM 795 C CA . GLY A 1 100 ? -6.125 -5.473 -15.799 1.00 81.19 100 GLY A CA 1
ATOM 796 C C . GLY A 1 100 ? -4.647 -5.869 -15.842 1.00 81.19 100 GLY A C 1
ATOM 797 O O . GLY A 1 100 ? -4.239 -6.603 -16.740 1.00 81.19 100 GLY A O 1
ATOM 798 N N . VAL A 1 101 ? -3.841 -5.416 -14.879 1.00 83.25 101 VAL A N 1
ATOM 799 C CA . VAL A 1 101 ? -2.405 -5.697 -14.804 1.00 83.25 101 VAL A CA 1
ATOM 800 C C . VAL A 1 101 ? -2.068 -6.492 -13.547 1.00 83.25 101 VAL A C 1
ATOM 802 O O . VAL A 1 101 ? -2.803 -6.519 -12.564 1.00 83.25 101 VAL A O 1
ATOM 805 N N . THR A 1 102 ? -0.931 -7.177 -13.573 1.00 87.62 102 THR A N 1
ATOM 806 C CA . THR A 1 102 ? -0.382 -7.852 -12.393 1.00 87.62 102 THR A CA 1
ATOM 807 C C . THR A 1 102 ? 0.990 -7.278 -12.069 1.00 87.62 102 THR A C 1
ATOM 809 O O . THR A 1 102 ? 1.634 -6.714 -12.963 1.00 87.62 102 THR A O 1
ATOM 812 N N . PRO A 1 103 ? 1.500 -7.469 -10.839 1.00 86.31 103 PRO A N 1
ATOM 813 C CA . PRO A 1 103 ? 2.871 -7.094 -10.534 1.00 86.31 103 PRO A CA 1
ATOM 814 C C . PRO A 1 103 ? 3.896 -7.687 -11.502 1.00 86.31 103 PRO A C 1
ATOM 816 O O . PRO A 1 103 ? 4.790 -6.984 -11.962 1.00 86.31 103 PRO A O 1
ATOM 819 N N . GLY A 1 104 ? 3.712 -8.958 -11.878 1.00 88.44 104 GLY A N 1
ATOM 820 C CA . GLY A 1 104 ? 4.577 -9.632 -12.844 1.00 88.44 104 GLY A CA 1
ATOM 821 C C . GLY A 1 104 ? 4.535 -8.970 -14.219 1.00 88.44 104 GLY A C 1
ATOM 822 O O . GLY A 1 104 ? 5.581 -8.689 -14.788 1.00 88.44 104 GLY A O 1
ATOM 823 N N . THR A 1 105 ? 3.343 -8.631 -14.716 1.00 86.88 105 THR A N 1
ATOM 824 C CA . THR A 1 105 ? 3.178 -7.945 -16.009 1.00 86.88 105 THR A CA 1
ATOM 825 C C . THR A 1 105 ? 3.870 -6.578 -16.018 1.00 86.88 105 THR A C 1
ATOM 827 O O . THR A 1 105 ? 4.566 -6.245 -16.976 1.00 86.88 105 THR A O 1
ATOM 830 N N . ILE A 1 106 ? 3.737 -5.795 -14.941 1.00 84.81 106 ILE A N 1
ATOM 831 C CA . ILE A 1 106 ? 4.409 -4.492 -14.814 1.00 84.81 106 ILE A CA 1
ATOM 832 C C . ILE A 1 106 ? 5.931 -4.669 -14.793 1.00 84.81 106 ILE A C 1
ATOM 834 O O . ILE A 1 106 ? 6.648 -3.954 -15.497 1.00 84.81 106 ILE A O 1
ATOM 838 N N . ALA A 1 107 ? 6.431 -5.647 -14.037 1.00 88.44 107 ALA A N 1
ATOM 839 C CA . ALA A 1 107 ? 7.854 -5.948 -13.977 1.00 88.44 107 ALA A CA 1
ATOM 840 C C . ALA A 1 107 ? 8.405 -6.405 -15.341 1.00 88.44 107 ALA A C 1
ATOM 842 O O . ALA A 1 107 ? 9.440 -5.900 -15.784 1.00 88.44 107 ALA A O 1
ATOM 843 N N . SER A 1 108 ? 7.700 -7.298 -16.047 1.00 90.56 108 SER A N 1
ATOM 844 C CA . SER A 1 108 ? 8.022 -7.720 -17.418 1.00 90.56 108 SER A CA 1
ATOM 845 C C . SER A 1 108 ? 8.085 -6.527 -18.374 1.00 90.56 108 SER A C 1
ATOM 847 O O . SER A 1 108 ? 9.049 -6.392 -19.130 1.00 90.56 108 SER A O 1
ATOM 849 N N . MET A 1 109 ? 7.100 -5.625 -18.304 1.00 87.88 109 MET A N 1
ATOM 850 C CA . MET A 1 109 ? 7.043 -4.418 -19.130 1.00 87.88 109 MET A CA 1
ATOM 851 C C . MET A 1 109 ? 8.246 -3.510 -18.885 1.00 87.88 109 MET A C 1
ATOM 853 O O . MET A 1 109 ? 8.912 -3.103 -19.836 1.00 87.88 109 MET A O 1
ATOM 857 N N . MET A 1 110 ? 8.562 -3.216 -17.625 1.00 86.50 110 MET A N 1
ATOM 858 C CA . MET A 1 110 ? 9.668 -2.320 -17.289 1.00 86.50 110 MET A CA 1
ATOM 859 C C . MET A 1 110 ? 11.035 -2.912 -17.642 1.00 86.50 110 MET A C 1
ATOM 861 O O . MET A 1 110 ? 11.899 -2.197 -18.152 1.00 86.50 110 MET A O 1
ATOM 865 N N . ARG A 1 111 ? 11.229 -4.223 -17.451 1.00 91.44 111 ARG A N 1
ATOM 866 C CA . ARG A 1 111 ? 12.445 -4.923 -17.902 1.00 91.44 111 ARG A CA 1
ATOM 867 C C . ARG A 1 111 ? 12.587 -4.876 -19.420 1.00 91.44 111 ARG A C 1
ATOM 869 O O . ARG A 1 111 ? 13.676 -4.612 -19.925 1.00 91.44 111 ARG A O 1
ATOM 876 N N . TRP A 1 112 ? 11.494 -5.081 -20.153 1.00 91.88 112 TRP A N 1
ATOM 877 C CA . TRP A 1 112 ? 11.504 -4.973 -21.609 1.00 91.88 112 TRP A CA 1
ATOM 878 C C . TRP A 1 112 ? 11.824 -3.546 -22.079 1.00 91.88 112 TRP A C 1
ATOM 880 O O . TRP A 1 112 ? 12.714 -3.370 -22.910 1.00 91.88 112 TRP A O 1
ATOM 890 N N . GLN A 1 113 ? 11.191 -2.520 -21.498 1.00 88.69 113 GLN A N 1
ATOM 891 C CA . GLN A 1 113 ? 11.484 -1.110 -21.791 1.00 88.69 113 GLN A CA 1
ATOM 892 C C . GLN A 1 113 ? 12.953 -0.752 -21.518 1.00 88.69 113 GLN A C 1
ATOM 894 O O . GLN A 1 113 ? 13.599 -0.115 -22.352 1.00 88.69 113 GLN A O 1
ATOM 899 N N . SER A 1 114 ? 13.506 -1.219 -20.397 1.00 91.00 114 SER A N 1
ATOM 900 C CA . SER A 1 114 ? 14.928 -1.064 -20.077 1.00 91.00 114 SER A CA 1
ATOM 901 C C . SER A 1 114 ? 15.833 -1.752 -21.116 1.00 91.00 114 SER A C 1
ATOM 903 O O . SER A 1 114 ? 16.792 -1.158 -21.619 1.00 91.00 114 SER A O 1
ATOM 905 N N . GLY A 1 115 ? 15.488 -2.972 -21.543 1.00 93.25 115 GLY A N 1
ATOM 906 C CA . GLY A 1 115 ? 16.190 -3.683 -22.615 1.00 93.25 115 GLY A CA 1
ATOM 907 C C . GLY A 1 115 ? 16.148 -2.952 -23.966 1.00 93.25 115 GLY A C 1
ATOM 908 O O . GLY A 1 115 ? 17.153 -2.916 -24.686 1.00 93.25 115 GLY A O 1
ATOM 909 N N . CYS A 1 116 ? 15.020 -2.317 -24.296 1.00 91.75 116 CYS A N 1
ATOM 910 C CA . CYS A 1 116 ? 14.884 -1.455 -25.472 1.00 91.75 116 CYS A CA 1
ATOM 911 C C . CYS A 1 116 ? 15.817 -0.239 -25.397 1.00 91.75 116 CYS A C 1
ATOM 913 O O . CYS A 1 116 ? 16.518 0.037 -26.370 1.00 91.75 116 CYS A O 1
ATOM 915 N N . MET A 1 117 ? 15.897 0.442 -24.248 1.00 90.94 117 MET A N 1
ATOM 916 C CA . MET A 1 117 ? 16.819 1.572 -24.058 1.00 90.94 117 MET A CA 1
ATOM 917 C C . MET A 1 117 ? 18.284 1.171 -24.218 1.00 90.94 117 MET A C 1
ATOM 919 O O . MET A 1 117 ? 19.038 1.867 -24.898 1.00 90.94 117 MET A O 1
ATOM 923 N N . ARG A 1 118 ? 18.694 0.035 -23.638 1.00 94.00 118 ARG A N 1
ATOM 924 C CA . ARG A 1 118 ? 20.061 -0.485 -23.815 1.00 94.00 118 ARG A CA 1
ATOM 925 C C . ARG A 1 118 ? 20.358 -0.802 -25.275 1.00 94.00 118 ARG A C 1
ATOM 927 O O . ARG A 1 118 ? 21.420 -0.449 -25.776 1.00 94.00 118 ARG A O 1
ATOM 934 N N . SER A 1 119 ? 19.408 -1.423 -25.970 1.00 94.12 119 SER A N 1
ATOM 935 C CA . SER A 1 119 ? 19.567 -1.748 -27.391 1.00 94.12 119 SER A CA 1
ATOM 936 C C . SER A 1 119 ? 19.705 -0.485 -28.239 1.00 94.12 119 SER A C 1
ATOM 938 O O . SER A 1 119 ? 20.587 -0.427 -29.092 1.00 94.12 119 SER A O 1
ATOM 940 N N . LEU A 1 120 ? 18.919 0.556 -27.944 1.00 91.88 120 LEU A N 1
ATOM 941 C CA . LEU A 1 120 ? 19.044 1.865 -28.584 1.00 91.88 120 LEU A CA 1
ATOM 942 C C . LEU A 1 120 ? 20.421 2.498 -28.323 1.00 91.88 120 LEU A C 1
ATOM 944 O O . LEU A 1 120 ? 21.072 2.939 -29.266 1.00 91.88 120 LEU A O 1
ATOM 948 N N . ALA A 1 121 ? 20.905 2.472 -27.077 1.00 93.19 121 ALA A N 1
ATOM 949 C CA . ALA A 1 121 ? 22.229 2.984 -26.709 1.00 93.19 121 ALA A CA 1
ATOM 950 C C . ALA A 1 121 ? 23.385 2.253 -27.419 1.00 93.19 121 ALA A C 1
ATOM 952 O O . ALA A 1 121 ? 24.439 2.838 -27.679 1.00 93.19 121 ALA A O 1
ATOM 953 N N . ASP A 1 122 ? 23.190 0.970 -27.724 1.00 93.88 122 ASP A N 1
ATOM 954 C CA . ASP A 1 122 ? 24.176 0.106 -28.373 1.00 93.88 122 ASP A CA 1
ATOM 955 C C . ASP A 1 122 ? 24.002 0.025 -29.903 1.00 93.88 122 ASP A C 1
ATOM 957 O O . ASP A 1 122 ? 24.731 -0.725 -30.557 1.00 93.88 122 ASP A O 1
ATOM 961 N N . ASN A 1 123 ? 23.061 0.782 -30.486 1.00 91.81 123 ASN A N 1
ATOM 962 C CA . ASN A 1 123 ? 22.674 0.710 -31.902 1.00 91.81 123 ASN A CA 1
ATOM 963 C C . ASN A 1 123 ? 22.318 -0.718 -32.362 1.00 91.81 123 ASN A C 1
ATOM 965 O O . ASN A 1 123 ? 22.719 -1.174 -33.437 1.00 91.81 123 ASN A O 1
ATOM 969 N N . ARG A 1 124 ? 21.569 -1.445 -31.530 1.00 94.06 124 ARG A N 1
ATOM 970 C CA . ARG A 1 124 ? 21.077 -2.802 -31.795 1.00 94.06 124 ARG A CA 1
ATOM 971 C C . ARG A 1 124 ? 19.553 -2.813 -31.935 1.00 94.06 124 ARG A C 1
ATOM 973 O O . ARG A 1 124 ? 18.883 -1.949 -31.370 1.00 94.06 124 ARG A O 1
ATOM 980 N N . PRO A 1 125 ? 18.985 -3.797 -32.654 1.00 92.19 125 PRO A N 1
ATOM 981 C CA . PRO A 1 125 ? 17.542 -4.002 -32.670 1.00 92.19 125 PRO A CA 1
ATOM 982 C C . PRO A 1 125 ? 16.993 -4.187 -31.244 1.00 92.19 125 PRO A C 1
ATOM 984 O O . PRO A 1 125 ? 17.661 -4.839 -30.436 1.00 92.19 125 PRO A O 1
ATOM 987 N N . PRO A 1 126 ? 15.802 -3.645 -30.927 1.00 92.19 126 PRO A N 1
ATOM 988 C CA . PRO A 1 126 ? 15.182 -3.841 -29.622 1.00 92.19 126 PRO A CA 1
ATOM 989 C C . PRO A 1 126 ? 14.881 -5.328 -29.373 1.00 92.19 126 PRO A C 1
ATOM 991 O O . PRO A 1 126 ? 14.638 -6.077 -30.327 1.00 92.19 126 PRO A O 1
ATOM 994 N N . PRO A 1 127 ? 14.877 -5.776 -28.106 1.00 93.25 127 PRO A N 1
ATOM 995 C CA . PRO A 1 127 ? 14.484 -7.134 -27.768 1.00 93.25 127 PRO A CA 1
ATOM 996 C C . PRO A 1 127 ? 13.014 -7.376 -28.121 1.00 93.25 127 PRO A C 1
ATOM 998 O O . PRO A 1 127 ? 12.179 -6.467 -28.072 1.00 93.25 127 PRO A O 1
ATOM 1001 N N . MET A 1 128 ? 12.690 -8.633 -28.429 1.00 92.19 128 MET A N 1
ATOM 1002 C CA . MET A 1 128 ? 11.302 -9.045 -28.617 1.00 92.19 128 MET A CA 1
ATOM 1003 C C . MET A 1 128 ? 10.496 -8.797 -27.332 1.00 92.19 128 MET A C 1
ATOM 1005 O O . MET A 1 128 ? 11.025 -9.016 -26.237 1.00 92.19 128 MET A O 1
ATOM 1009 N N . PRO A 1 129 ? 9.234 -8.356 -27.450 1.00 90.38 129 PRO A N 1
ATOM 1010 C CA . PRO A 1 129 ? 8.346 -8.226 -26.304 1.00 90.38 129 PRO A CA 1
ATOM 1011 C C . PRO A 1 129 ? 8.128 -9.596 -25.635 1.00 90.38 129 PRO A C 1
ATOM 1013 O O . PRO A 1 129 ? 7.997 -10.605 -26.338 1.00 90.38 129 PRO A O 1
ATOM 1016 N N . PRO A 1 130 ? 8.094 -9.655 -24.294 1.00 90.06 130 PRO A N 1
ATOM 1017 C CA . PRO A 1 130 ? 7.683 -10.844 -23.559 1.00 90.06 130 PRO A CA 1
ATOM 1018 C C . PRO A 1 130 ? 6.281 -11.335 -23.970 1.00 90.06 130 PRO A C 1
ATOM 1020 O O . PRO A 1 130 ? 5.415 -10.516 -24.276 1.00 90.06 130 PRO A O 1
ATOM 1023 N N . PRO A 1 131 ? 6.029 -12.659 -23.974 1.00 85.94 131 PRO A N 1
ATOM 1024 C CA . PRO A 1 131 ? 4.759 -13.238 -24.425 1.00 85.94 131 PRO A CA 1
ATOM 1025 C C . PRO A 1 131 ? 3.575 -12.925 -23.498 1.00 85.94 131 PRO A C 1
ATOM 1027 O O . PRO A 1 131 ? 2.427 -13.071 -23.900 1.00 85.94 131 PRO A O 1
ATOM 1030 N N . ASP A 1 132 ? 3.854 -12.530 -22.258 1.00 82.00 132 ASP A N 1
ATOM 1031 C CA . ASP A 1 132 ? 2.891 -12.089 -21.251 1.00 82.00 132 ASP A CA 1
ATOM 1032 C C . ASP A 1 132 ? 2.513 -10.603 -21.381 1.00 82.00 132 ASP A C 1
ATOM 1034 O O . ASP A 1 132 ? 1.614 -10.148 -20.673 1.00 82.00 132 ASP A O 1
ATOM 1038 N N . LEU A 1 133 ? 3.163 -9.847 -22.278 1.00 82.50 133 LEU A N 1
ATOM 1039 C CA . LEU A 1 133 ? 2.788 -8.468 -22.589 1.00 82.50 133 LEU A CA 1
ATOM 1040 C C . LEU A 1 133 ? 1.839 -8.410 -23.784 1.00 82.50 133 LEU A C 1
ATOM 1042 O O . LEU A 1 133 ? 2.227 -8.662 -24.926 1.00 82.50 133 LEU A O 1
ATOM 1046 N N . ASP A 1 134 ? 0.611 -7.974 -23.526 1.00 81.88 134 ASP A N 1
ATOM 1047 C CA . ASP A 1 134 ? -0.335 -7.617 -24.577 1.00 81.88 134 ASP A CA 1
ATOM 1048 C C . ASP A 1 134 ? -0.028 -6.207 -25.106 1.00 81.88 134 ASP A C 1
ATOM 1050 O O . ASP A 1 134 ? -0.475 -5.186 -24.576 1.00 81.88 134 ASP A O 1
ATOM 1054 N N . LEU A 1 135 ? 0.788 -6.149 -26.160 1.00 75.50 135 LEU A N 1
ATOM 1055 C CA . LEU A 1 135 ? 1.148 -4.891 -26.809 1.00 75.50 135 LEU A CA 1
ATOM 1056 C C . LEU A 1 135 ? -0.052 -4.188 -27.457 1.00 75.50 135 LEU A C 1
ATOM 1058 O O . LEU A 1 135 ? -0.048 -2.961 -27.543 1.00 75.50 135 LEU A O 1
ATOM 1062 N N . GLU A 1 136 ? -1.062 -4.929 -27.920 1.00 75.44 136 GLU A N 1
ATOM 1063 C CA . GLU A 1 136 ? -2.247 -4.328 -28.535 1.00 75.44 136 GLU A CA 1
ATOM 1064 C C . GLU A 1 136 ? -3.084 -3.609 -27.479 1.00 75.44 136 GLU A C 1
ATOM 1066 O O . GLU A 1 136 ? -3.486 -2.463 -27.695 1.00 75.44 136 GLU A O 1
ATOM 1071 N N . ALA A 1 137 ? -3.269 -4.233 -26.312 1.00 73.69 137 ALA A N 1
ATOM 1072 C CA . ALA A 1 137 ? -3.925 -3.607 -25.171 1.00 73.69 137 ALA A CA 1
ATOM 1073 C C . ALA A 1 137 ? -3.165 -2.364 -24.684 1.00 73.69 137 ALA A C 1
ATOM 1075 O O . ALA A 1 137 ? -3.786 -1.327 -24.467 1.00 73.69 137 ALA A O 1
ATOM 1076 N N . LEU A 1 138 ? -1.831 -2.422 -24.588 1.00 69.06 138 LEU A N 1
ATOM 1077 C CA . LEU A 1 138 ? -1.009 -1.278 -24.168 1.00 69.06 138 LEU A CA 1
ATOM 1078 C C . LEU A 1 138 ? -1.077 -0.103 -25.153 1.00 69.06 138 LEU A C 1
ATOM 1080 O O . LEU A 1 138 ? -1.179 1.050 -24.741 1.00 69.06 138 LEU A O 1
ATOM 1084 N N . VAL A 1 139 ? -1.028 -0.373 -26.460 1.00 68.12 139 VAL A N 1
ATOM 1085 C CA . VAL A 1 139 ? -1.145 0.673 -27.491 1.00 68.12 139 VAL A CA 1
ATOM 1086 C C . VAL A 1 139 ? -2.554 1.258 -27.518 1.00 68.12 139 VAL A C 1
ATOM 1088 O O . VAL A 1 139 ? -2.714 2.463 -27.723 1.00 68.12 139 VAL A O 1
ATOM 1091 N N . LYS A 1 140 ? -3.577 0.423 -27.317 1.00 70.56 140 LYS A N 1
ATOM 1092 C CA . LYS A 1 140 ? -4.965 0.867 -27.206 1.00 70.56 140 LYS A CA 1
ATOM 1093 C C . LYS A 1 140 ? -5.152 1.767 -25.985 1.00 70.56 140 LYS A C 1
ATOM 1095 O O . LYS A 1 140 ? -5.650 2.871 -26.155 1.00 70.56 140 LYS A O 1
ATOM 1100 N N . ASP A 1 141 ? -4.672 1.352 -24.817 1.00 66.62 141 ASP A N 1
ATOM 1101 C CA . ASP A 1 141 ? -4.722 2.144 -23.585 1.00 66.62 141 ASP A CA 1
ATOM 1102 C C . ASP A 1 141 ? -3.964 3.472 -23.739 1.00 66.62 141 ASP A C 1
ATOM 1104 O O . ASP A 1 141 ? -4.486 4.532 -23.406 1.00 66.62 141 ASP A O 1
ATOM 1108 N N . ALA A 1 142 ? -2.776 3.459 -24.356 1.00 63.16 142 ALA A N 1
ATOM 1109 C CA . ALA A 1 142 ? -2.014 4.678 -24.630 1.00 63.16 142 ALA A CA 1
ATOM 1110 C C . ALA A 1 142 ? -2.764 5.662 -25.549 1.00 63.16 142 ALA A C 1
ATOM 1112 O O . ALA A 1 142 ? -2.703 6.867 -25.319 1.00 63.16 142 ALA A O 1
ATOM 1113 N N . ARG A 1 143 ? -3.484 5.160 -26.562 1.00 63.81 143 ARG A N 1
ATOM 1114 C CA . ARG A 1 143 ? -4.284 5.973 -27.498 1.00 63.81 143 ARG A CA 1
ATOM 1115 C C . ARG A 1 143 ? -5.608 6.446 -26.910 1.00 63.81 143 ARG A C 1
ATOM 1117 O O . ARG A 1 143 ? -6.036 7.557 -27.194 1.00 63.81 143 ARG A O 1
ATOM 1124 N N . GLU A 1 144 ? -6.277 5.610 -26.126 1.00 61.16 144 GLU A N 1
ATOM 1125 C CA . GLU A 1 144 ? -7.535 5.961 -25.458 1.00 61.16 144 GLU A CA 1
ATOM 1126 C C . GLU A 1 144 ? -7.291 6.970 -24.326 1.00 61.16 144 GLU A C 1
ATOM 1128 O O . GLU A 1 144 ? -8.115 7.855 -24.102 1.00 61.16 144 GLU A O 1
ATOM 1133 N N . ASN A 1 145 ? -6.107 6.917 -23.706 1.00 53.94 145 ASN A N 1
ATOM 1134 C CA . ASN A 1 145 ? -5.664 7.858 -22.681 1.00 53.94 145 ASN A CA 1
ATOM 1135 C C . ASN A 1 145 ? -4.837 9.041 -23.234 1.00 53.94 145 ASN A C 1
ATOM 1137 O O . ASN A 1 145 ? -4.384 9.893 -22.459 1.00 53.94 145 ASN A O 1
ATOM 1141 N N . GLU A 1 146 ? -4.640 9.145 -24.555 1.00 43.91 146 GLU A N 1
ATOM 1142 C CA . GLU A 1 146 ? -4.035 10.314 -25.207 1.00 43.91 146 GLU A CA 1
ATOM 1143 C C . GLU A 1 146 ? -5.020 11.498 -25.136 1.00 43.91 146 GLU A C 1
ATOM 1145 O O . GLU A 1 146 ? -5.970 11.609 -25.907 1.00 43.91 146 GLU A O 1
ATOM 1150 N N . GLY A 1 147 ? -4.809 12.393 -24.165 1.00 47.22 147 GLY A N 1
ATOM 1151 C CA . GLY A 1 147 ? -5.655 13.572 -23.936 1.00 47.22 147 GLY A CA 1
ATOM 1152 C C . GLY A 1 147 ? -6.686 13.426 -22.811 1.00 47.22 147 GLY A C 1
ATOM 1153 O O . GLY A 1 147 ? -7.373 14.400 -22.498 1.00 47.22 147 GLY A O 1
ATOM 1154 N N . MET A 1 148 ? -6.771 12.260 -22.159 1.00 41.31 148 MET A N 1
ATOM 1155 C CA . MET A 1 148 ? -7.497 12.123 -20.894 1.00 41.31 148 MET A CA 1
ATOM 1156 C C . MET A 1 148 ? -6.679 12.672 -19.716 1.00 41.31 148 MET A C 1
ATOM 1158 O O . MET A 1 148 ? -5.447 12.668 -19.717 1.00 41.31 148 MET A O 1
ATOM 1162 N N . ASN A 1 149 ? -7.385 13.149 -18.689 1.00 45.94 149 ASN A N 1
ATOM 1163 C CA . ASN A 1 149 ? -6.787 13.631 -17.445 1.00 45.94 149 ASN A CA 1
ATOM 1164 C C . ASN A 1 149 ? -5.957 12.505 -16.783 1.00 45.94 149 ASN A C 1
ATOM 1166 O O . ASN A 1 149 ? -6.357 11.338 -16.841 1.00 45.94 149 ASN A O 1
ATOM 1170 N N . GLU A 1 150 ? -4.831 12.838 -16.136 1.00 51.22 150 GLU A N 1
ATOM 1171 C CA . GLU A 1 150 ? -3.838 11.887 -15.575 1.00 51.22 150 GLU A CA 1
ATOM 1172 C C . GLU A 1 150 ? -4.424 10.786 -14.668 1.00 51.22 150 GLU A C 1
ATOM 1174 O O . GLU A 1 150 ? -3.830 9.709 -14.530 1.00 51.22 150 GLU A O 1
ATOM 1179 N N . LYS A 1 151 ? -5.613 11.048 -14.111 1.00 43.53 151 LYS A N 1
ATOM 1180 C CA . LYS A 1 151 ? -6.419 10.169 -13.255 1.00 43.53 151 LYS A CA 1
ATOM 1181 C C . LYS A 1 151 ? -6.872 8.853 -13.911 1.00 43.53 151 LYS A C 1
ATOM 1183 O O . LYS A 1 151 ? -7.188 7.924 -13.191 1.00 43.53 151 LYS A O 1
ATOM 1188 N N . SER A 1 152 ? -6.898 8.755 -15.243 1.00 44.84 152 SER A N 1
ATOM 1189 C CA . SER A 1 152 ? -7.393 7.566 -15.977 1.00 44.84 152 SER A CA 1
ATOM 1190 C C . SER A 1 152 ? -6.325 6.513 -16.307 1.00 44.84 152 SER A C 1
ATOM 1192 O O . SER A 1 152 ? -6.654 5.377 -16.632 1.00 44.84 152 SER A O 1
ATOM 1194 N N . LYS A 1 153 ? -5.038 6.872 -16.229 1.00 59.06 153 LYS A N 1
ATOM 1195 C CA . LYS A 1 153 ? -3.934 5.977 -16.612 1.00 59.06 153 LYS A CA 1
ATOM 1196 C C . LYS A 1 153 ? -3.673 4.936 -15.528 1.00 59.06 153 LYS A C 1
ATOM 1198 O O . LYS A 1 153 ? -3.606 5.317 -14.356 1.00 59.06 153 LYS A O 1
ATOM 1203 N N . ALA A 1 154 ? -3.385 3.695 -15.927 1.00 57.31 154 ALA A N 1
ATOM 1204 C CA . ALA A 1 154 ? -2.999 2.613 -15.022 1.00 57.31 154 ALA A CA 1
ATOM 1205 C C . ALA A 1 154 ? -1.951 3.053 -13.966 1.00 57.31 154 ALA A C 1
ATOM 1207 O O . ALA A 1 154 ? -1.062 3.869 -14.264 1.00 57.31 154 ALA A O 1
ATOM 1208 N N . PRO A 1 155 ? -2.055 2.545 -12.726 1.00 61.41 155 PRO A N 1
ATOM 1209 C CA . PRO A 1 155 ? -1.102 2.818 -11.661 1.00 61.41 155 PRO A CA 1
ATOM 1210 C C . PRO A 1 155 ? 0.290 2.340 -12.066 1.00 61.41 155 PRO A C 1
ATOM 1212 O O . PRO A 1 155 ? 0.484 1.226 -12.555 1.00 61.41 155 PRO A O 1
ATOM 1215 N N . SER A 1 156 ? 1.275 3.213 -11.885 1.00 64.81 156 SER A N 1
ATOM 1216 C CA . SER A 1 156 ? 2.679 2.892 -12.108 1.00 64.81 156 SER A CA 1
ATOM 1217 C C . SER A 1 156 ? 3.342 2.450 -10.806 1.00 64.81 156 SER A C 1
ATOM 1219 O O . SER A 1 156 ? 2.886 2.785 -9.713 1.00 64.81 156 SER A O 1
ATOM 1221 N N . ILE A 1 157 ? 4.484 1.767 -10.921 1.00 64.81 157 ILE A N 1
ATOM 1222 C CA . ILE A 1 157 ? 5.364 1.499 -9.776 1.00 64.81 157 ILE A CA 1
ATOM 1223 C C . ILE A 1 157 ? 5.641 2.798 -8.993 1.00 64.81 157 ILE A C 1
ATOM 1225 O O . ILE A 1 157 ? 5.566 2.808 -7.770 1.00 64.81 157 ILE A O 1
ATOM 1229 N N . SER A 1 158 ? 5.878 3.909 -9.697 1.00 60.88 158 SER A N 1
ATOM 1230 C CA . SER A 1 158 ? 6.124 5.219 -9.084 1.00 60.88 158 SER A CA 1
ATOM 1231 C C . SER A 1 158 ? 4.911 5.776 -8.335 1.00 60.88 158 SER A C 1
ATOM 1233 O O . SER A 1 158 ? 5.085 6.349 -7.268 1.00 60.88 158 SER A O 1
ATOM 1235 N N . ALA A 1 159 ? 3.695 5.591 -8.856 1.00 60.12 159 ALA A N 1
ATOM 1236 C CA . ALA A 1 159 ? 2.449 5.976 -8.188 1.00 60.12 159 ALA A CA 1
ATOM 1237 C C . ALA A 1 159 ? 2.269 5.218 -6.862 1.00 60.12 159 ALA A C 1
ATOM 1239 O O . ALA A 1 159 ? 2.040 5.822 -5.820 1.00 60.12 159 ALA A O 1
ATOM 1240 N N . MET A 1 160 ? 2.508 3.907 -6.876 1.00 63.50 160 MET A N 1
ATOM 1241 C CA . MET A 1 160 ? 2.376 3.049 -5.693 1.00 63.50 160 MET A CA 1
ATOM 1242 C C . MET A 1 160 ? 3.485 3.257 -4.648 1.00 63.50 160 MET A C 1
ATOM 1244 O O . MET A 1 160 ? 3.312 2.908 -3.483 1.00 63.50 160 MET A O 1
ATOM 1248 N N . GLN A 1 161 ? 4.634 3.799 -5.063 1.00 61.81 161 GLN A N 1
ATOM 1249 C CA . GLN A 1 161 ? 5.755 4.183 -4.192 1.00 61.81 161 GLN A CA 1
ATOM 1250 C C . GLN A 1 161 ? 5.637 5.611 -3.657 1.00 61.81 161 GLN A C 1
ATOM 1252 O O . GLN A 1 161 ? 6.308 5.963 -2.689 1.00 61.81 161 GLN A O 1
ATOM 1257 N N . ALA A 1 162 ? 4.842 6.452 -4.318 1.00 56.69 162 ALA A N 1
ATOM 1258 C CA . ALA A 1 162 ? 4.610 7.830 -3.914 1.00 56.69 162 ALA A CA 1
ATOM 1259 C C . ALA A 1 162 ? 3.563 7.949 -2.799 1.00 56.69 162 ALA A C 1
ATOM 1261 O O . ALA A 1 162 ? 3.437 9.030 -2.230 1.00 56.69 162 ALA A O 1
ATOM 1262 N N . ALA A 1 163 ? 2.848 6.865 -2.484 1.00 65.81 163 ALA A N 1
ATOM 1263 C CA . ALA A 1 163 ? 1.882 6.820 -1.400 1.00 65.81 163 ALA A CA 1
ATOM 1264 C C . ALA A 1 163 ? 2.598 7.027 -0.058 1.00 65.81 163 ALA A C 1
ATOM 1266 O O . ALA A 1 163 ? 3.333 6.163 0.424 1.00 65.81 163 ALA A O 1
ATOM 1267 N N . GLU A 1 164 ? 2.439 8.222 0.508 1.00 70.31 164 GLU A N 1
ATOM 1268 C CA . GLU A 1 164 ? 3.053 8.583 1.780 1.00 70.31 164 GLU A CA 1
ATOM 1269 C C . GLU A 1 164 ? 2.311 7.944 2.948 1.00 70.31 164 GLU A C 1
ATOM 1271 O O . GLU A 1 164 ? 1.096 7.740 2.918 1.00 70.31 164 GLU A O 1
ATOM 1276 N N . LYS A 1 165 ? 3.073 7.632 3.996 1.00 82.38 165 LYS A N 1
ATOM 1277 C CA . LYS A 1 165 ? 2.533 7.132 5.252 1.00 82.38 165 LYS A CA 1
ATOM 1278 C C . LYS A 1 165 ? 1.667 8.207 5.905 1.00 82.38 165 LYS A C 1
ATOM 1280 O O . LYS A 1 165 ? 2.130 9.328 6.112 1.00 82.38 165 LYS A O 1
ATOM 1285 N N . ILE A 1 166 ? 0.462 7.828 6.319 1.00 88.94 166 ILE A N 1
ATOM 1286 C CA . ILE A 1 166 ? -0.378 8.675 7.164 1.00 88.94 166 ILE A CA 1
ATOM 1287 C C . ILE A 1 166 ? 0.121 8.586 8.609 1.00 88.94 166 ILE A C 1
ATOM 1289 O O . ILE A 1 166 ? 0.212 7.502 9.190 1.00 88.94 166 ILE A O 1
ATOM 1293 N N . THR A 1 167 ? 0.464 9.725 9.197 1.00 90.44 167 THR A N 1
ATOM 1294 C CA . THR A 1 167 ? 0.928 9.840 10.591 1.00 90.44 167 THR A CA 1
ATOM 1295 C C . THR A 1 167 ? 0.050 10.761 11.423 1.00 90.44 167 THR A C 1
ATOM 1297 O O . THR A 1 167 ? 0.042 10.659 12.650 1.00 90.44 167 THR A O 1
ATOM 1300 N N . ALA A 1 168 ? -0.677 11.673 10.779 1.00 91.38 168 ALA A N 1
ATOM 1301 C CA . ALA A 1 168 ? -1.564 12.592 11.467 1.00 91.38 168 ALA A CA 1
ATOM 1302 C C . ALA A 1 168 ? -2.790 11.848 12.018 1.00 91.38 168 ALA A C 1
ATOM 1304 O O . ALA A 1 168 ? -3.330 10.940 11.393 1.00 91.38 168 ALA A O 1
ATOM 1305 N N . SER A 1 169 ? -3.248 12.237 13.208 1.00 91.69 169 SER A N 1
ATOM 1306 C CA . SER A 1 169 ? -4.517 11.739 13.751 1.00 91.69 169 SER A CA 1
ATOM 1307 C C . SER A 1 169 ? -5.693 12.520 13.156 1.00 91.69 169 SER A C 1
ATOM 1309 O O . SER A 1 169 ? -5.561 13.730 12.959 1.00 91.69 169 SER A O 1
ATOM 1311 N N . PRO A 1 170 ? -6.854 11.880 12.922 1.00 90.88 170 PRO A N 1
ATOM 1312 C CA . PRO A 1 170 ? -7.983 12.516 12.239 1.00 90.88 170 PRO A CA 1
ATOM 1313 C C . PRO A 1 170 ? -8.629 13.661 13.028 1.00 90.88 170 PRO A C 1
ATOM 1315 O O . PRO A 1 170 ? -9.137 14.603 12.425 1.00 90.88 170 PRO A O 1
ATOM 1318 N N . PHE A 1 171 ? -8.585 13.604 14.362 1.00 90.81 171 PHE A N 1
ATOM 1319 C CA . PHE A 1 171 ? -9.108 14.643 15.252 1.00 90.81 171 PHE A CA 1
ATOM 1320 C C . PHE A 1 171 ? -8.078 15.016 16.317 1.00 90.81 171 PHE A C 1
ATOM 1322 O O . PHE A 1 171 ? -7.380 14.137 16.840 1.00 90.81 171 PHE A O 1
ATOM 1329 N N . ASP A 1 172 ? -8.042 16.297 16.686 1.00 87.69 172 ASP A N 1
ATOM 1330 C CA . ASP A 1 172 ? -7.378 16.760 17.903 1.00 87.69 172 ASP A CA 1
ATOM 1331 C C . ASP A 1 172 ? -8.305 16.500 19.111 1.00 87.69 172 ASP A C 1
ATOM 1333 O O . ASP A 1 172 ? -9.421 17.031 19.151 1.00 87.69 172 ASP A O 1
ATOM 1337 N N . PRO A 1 173 ? -7.890 15.691 20.110 1.00 84.88 173 PRO A N 1
ATOM 1338 C CA . PRO A 1 173 ? -8.679 15.462 21.315 1.00 84.88 173 PRO A CA 1
ATOM 1339 C C . PRO A 1 173 ? -9.093 16.741 22.050 1.00 84.88 173 PRO A C 1
ATOM 1341 O O . PRO A 1 173 ? -10.102 16.724 22.756 1.00 84.88 173 PRO A O 1
ATOM 1344 N N . GLU A 1 174 ? -8.326 17.827 21.940 1.00 85.12 174 GLU A N 1
ATOM 1345 C CA . GLU A 1 174 ? -8.623 19.075 22.639 1.00 85.12 174 GLU A CA 1
ATOM 1346 C C . GLU A 1 174 ? -9.757 19.870 21.990 1.00 85.12 174 GLU A C 1
ATOM 1348 O O . GLU A 1 174 ? -10.536 20.494 22.715 1.00 85.12 174 GLU A O 1
ATOM 1353 N N . GLU A 1 175 ? -9.920 19.756 20.671 1.00 84.38 175 GLU A N 1
ATOM 1354 C CA . GLU A 1 175 ? -10.957 20.442 19.889 1.00 84.38 175 GLU A CA 1
ATOM 1355 C C . GLU A 1 175 ? -12.334 19.755 19.961 1.00 84.38 175 GLU A C 1
ATOM 1357 O O . GLU A 1 175 ? -13.341 20.314 19.529 1.00 84.38 175 GLU A O 1
ATOM 1362 N N . LEU A 1 176 ? -12.415 18.556 20.547 1.00 85.50 176 LEU A N 1
ATOM 1363 C CA . LEU A 1 176 ? -13.677 17.833 20.718 1.00 85.50 176 LEU A CA 1
ATOM 1364 C C . LEU A 1 176 ? -14.562 18.476 21.802 1.00 85.50 176 LEU A C 1
ATOM 1366 O O . LEU A 1 176 ? -14.139 18.689 22.939 1.00 85.50 176 LEU A O 1
ATOM 1370 N N . GLU A 1 177 ? -15.833 18.715 21.470 1.00 81.44 177 GLU A N 1
ATOM 1371 C CA . GLU A 1 177 ? -16.750 19.576 22.237 1.00 81.44 177 GLU A CA 1
ATOM 1372 C C . GLU A 1 177 ? -17.098 19.087 23.654 1.00 81.44 177 GLU A C 1
ATOM 1374 O O . GLU A 1 177 ? -17.460 19.890 24.515 1.00 81.44 177 GLU A O 1
ATOM 1379 N N . SER A 1 178 ? -17.042 17.775 23.916 1.00 86.81 178 SER A N 1
ATOM 1380 C CA . SER A 1 178 ? -17.476 17.215 25.201 1.00 86.81 178 SER A CA 1
ATOM 1381 C C . SER A 1 178 ? -16.597 16.073 25.704 1.00 86.81 178 SER A C 1
ATOM 1383 O O . SER A 1 178 ? -16.057 15.282 24.933 1.00 86.81 178 SER A O 1
ATOM 1385 N N . GLU A 1 179 ? -1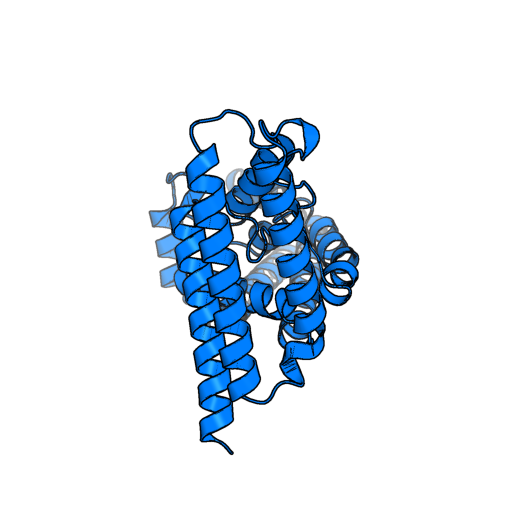6.495 15.952 27.029 1.00 90.12 179 GLU A N 1
ATOM 1386 C CA . GLU A 1 179 ? -15.716 14.896 27.686 1.00 90.12 179 GLU A CA 1
ATOM 1387 C C . GLU A 1 179 ? -16.164 13.468 27.300 1.00 90.12 179 GLU A C 1
ATOM 1389 O O . GLU A 1 179 ? -15.295 12.640 27.025 1.00 90.12 179 GLU A O 1
ATOM 1394 N N . PRO A 1 180 ? -17.471 13.146 27.176 1.00 91.06 180 PRO A N 1
ATOM 1395 C CA . PRO A 1 180 ? -17.899 11.837 26.675 1.00 91.06 180 PRO A CA 1
ATOM 1396 C C . PRO A 1 180 ? -17.393 11.530 25.259 1.00 91.06 180 PRO A C 1
ATOM 1398 O O . PRO A 1 180 ? -16.952 10.413 24.998 1.00 91.06 180 PRO A O 1
ATOM 1401 N N . ILE A 1 181 ? -17.397 12.524 24.363 1.00 90.12 181 ILE A N 1
ATOM 1402 C CA . ILE A 1 181 ? -16.871 12.389 22.995 1.00 90.12 181 ILE A CA 1
ATOM 1403 C C . ILE A 1 181 ? -15.356 12.151 23.028 1.00 90.12 181 ILE A C 1
ATOM 1405 O O . ILE A 1 181 ? -14.856 11.263 22.338 1.00 90.12 181 ILE A O 1
ATOM 1409 N N . LYS A 1 182 ? -14.621 12.9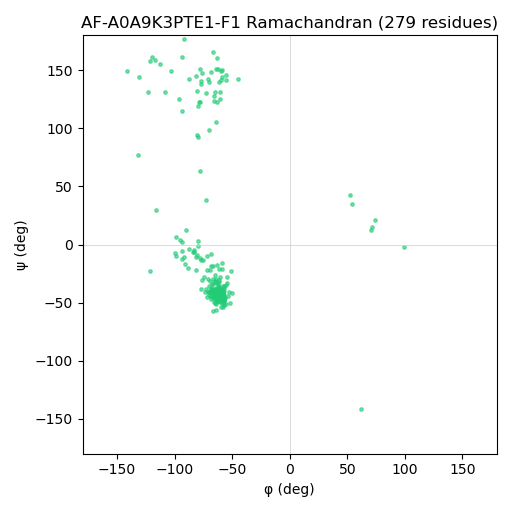00 23.862 1.00 91.81 182 LYS A N 1
ATOM 1410 C CA . LYS A 1 182 ? -13.174 12.704 24.057 1.00 91.81 182 LYS A CA 1
ATOM 1411 C C . LYS A 1 182 ? -12.863 11.286 24.538 1.00 91.81 182 LYS A C 1
ATOM 1413 O O . LYS A 1 182 ? -11.907 10.672 24.067 1.00 91.81 182 LYS A O 1
ATOM 1418 N N . GLN A 1 183 ? -13.664 10.750 25.458 1.00 93.88 183 GLN A N 1
ATOM 1419 C CA . GLN A 1 183 ? -13.509 9.384 25.966 1.00 93.88 183 GLN A CA 1
ATOM 1420 C C . GLN A 1 183 ? -13.829 8.325 24.906 1.00 93.88 183 GLN A C 1
ATOM 1422 O O . GLN A 1 183 ? -13.092 7.346 24.793 1.00 93.88 183 GLN A O 1
ATOM 1427 N N . GLU A 1 184 ? -14.880 8.524 24.107 1.00 93.81 184 GLU A N 1
ATOM 1428 C CA . GLU A 1 184 ? -15.218 7.648 22.980 1.00 93.81 184 GLU A CA 1
ATOM 1429 C C . GLU A 1 184 ? -14.086 7.607 21.947 1.00 93.81 184 GLU A C 1
ATOM 1431 O O . GLU A 1 184 ? -13.650 6.519 21.572 1.00 93.81 184 GLU A O 1
ATOM 1436 N N . TYR A 1 185 ? -13.551 8.771 21.562 1.00 93.88 185 TYR A N 1
ATOM 1437 C CA . TYR A 1 185 ? -12.429 8.877 20.627 1.00 93.88 185 TYR A CA 1
ATOM 1438 C C . TYR A 1 185 ? -11.168 8.189 21.160 1.00 93.88 185 TYR A C 1
ATOM 1440 O O . TYR A 1 185 ? -10.581 7.352 20.477 1.00 93.88 185 TYR A O 1
ATOM 1448 N N . LYS A 1 186 ? -10.785 8.465 22.416 1.00 94.62 186 LYS A N 1
ATOM 1449 C CA . LYS A 1 186 ? -9.639 7.808 23.068 1.00 94.62 186 LYS A CA 1
ATOM 1450 C C . LYS A 1 186 ? -9.803 6.291 23.109 1.00 94.62 186 LYS A C 1
ATOM 1452 O O . LYS A 1 186 ? -8.845 5.568 22.845 1.00 94.62 186 LYS A O 1
ATOM 1457 N N . LYS A 1 187 ? -11.009 5.802 23.415 1.00 96.12 187 LYS A N 1
ATOM 1458 C CA . LYS A 1 187 ? -11.304 4.368 23.414 1.00 96.12 187 LYS A CA 1
ATOM 1459 C C . LYS A 1 187 ? -11.209 3.777 22.009 1.00 96.12 187 LYS A C 1
ATOM 1461 O O . LYS A 1 187 ? -10.643 2.706 21.857 1.00 96.12 187 LYS A O 1
ATOM 1466 N N . LEU A 1 188 ? -11.729 4.463 20.994 1.00 96.38 188 LEU A N 1
ATOM 1467 C CA . LEU A 1 188 ? -11.655 4.012 19.605 1.00 96.38 188 LEU A CA 1
ATOM 1468 C C . LEU A 1 188 ? -10.204 3.917 19.109 1.00 96.38 188 LEU A C 1
ATOM 1470 O O . LEU A 1 188 ? -9.837 2.900 18.530 1.00 96.38 188 LEU A O 1
ATOM 1474 N N . ILE A 1 189 ? -9.368 4.916 19.414 1.00 96.00 189 ILE A N 1
ATOM 1475 C CA . ILE A 1 189 ? -7.924 4.875 19.138 1.00 96.00 189 ILE A CA 1
ATOM 1476 C C . ILE A 1 189 ? -7.269 3.682 19.836 1.00 96.00 189 ILE A C 1
ATOM 1478 O O . ILE A 1 189 ? -6.529 2.932 19.208 1.00 96.00 189 ILE A O 1
ATOM 1482 N N . MET A 1 190 ? -7.529 3.511 21.133 1.00 96.88 190 MET A N 1
ATOM 1483 C CA . MET A 1 190 ? -6.929 2.441 21.927 1.00 96.88 190 MET A CA 1
ATOM 1484 C C . MET A 1 190 ? -7.332 1.060 21.401 1.00 96.88 190 MET A C 1
ATOM 1486 O O . MET A 1 190 ? -6.469 0.210 21.211 1.00 96.88 190 MET A O 1
ATOM 1490 N N . ASP A 1 191 ? -8.623 0.845 21.143 1.00 98.00 191 ASP A N 1
ATOM 1491 C CA . ASP A 1 191 ? -9.135 -0.417 20.612 1.00 98.00 191 ASP A CA 1
ATOM 1492 C C . ASP A 1 191 ? -8.524 -0.713 19.233 1.00 98.00 191 ASP A C 1
ATOM 1494 O O . ASP A 1 191 ? -8.083 -1.834 18.993 1.00 98.00 191 ASP A O 1
ATOM 1498 N N . HIS A 1 192 ? -8.442 0.294 18.353 1.00 97.62 192 HIS A N 1
ATOM 1499 C CA . HIS A 1 192 ? -7.856 0.125 17.026 1.00 97.62 192 HIS A CA 1
ATOM 1500 C C . HIS A 1 192 ? -6.351 -0.174 17.102 1.00 97.62 192 HIS A C 1
ATOM 1502 O O . HIS A 1 192 ? -5.895 -1.156 16.529 1.00 97.62 192 HIS A O 1
ATOM 1508 N N . SER A 1 193 ? -5.586 0.614 17.859 1.00 96.50 193 SER A N 1
ATOM 1509 C CA . SER A 1 193 ? -4.143 0.409 18.040 1.00 96.50 193 SER A CA 1
ATOM 1510 C C . SER A 1 193 ? -3.826 -0.975 18.624 1.00 96.50 193 SER A C 1
ATOM 1512 O O . SER A 1 193 ? -2.953 -1.680 18.122 1.00 96.50 193 SER A O 1
ATOM 1514 N N . ASN A 1 194 ? -4.596 -1.422 19.624 1.00 97.19 194 ASN A N 1
ATOM 1515 C CA . ASN A 1 194 ? -4.448 -2.762 20.195 1.00 97.19 194 ASN A CA 1
ATOM 1516 C C . ASN A 1 194 ? -4.754 -3.866 19.175 1.00 97.19 194 ASN A C 1
ATOM 1518 O O . ASN A 1 194 ? -4.088 -4.900 19.181 1.00 97.19 194 ASN A O 1
ATOM 1522 N N . LEU A 1 195 ? -5.755 -3.665 18.313 1.00 97.62 195 LEU A N 1
ATOM 1523 C CA . LEU A 1 195 ? -6.091 -4.619 17.259 1.00 97.62 195 LEU A CA 1
ATOM 1524 C C . LEU A 1 195 ? -4.987 -4.695 16.196 1.00 97.62 195 LEU A C 1
ATOM 1526 O O . LEU A 1 195 ? -4.635 -5.794 15.774 1.00 97.62 195 LEU A O 1
ATOM 1530 N N . ILE A 1 196 ? -4.396 -3.558 15.817 1.00 96.75 196 ILE A N 1
ATOM 1531 C CA . ILE A 1 196 ? -3.233 -3.512 14.921 1.00 96.75 196 ILE A CA 1
ATOM 1532 C C . ILE A 1 196 ? -2.047 -4.272 15.522 1.00 96.75 196 ILE A C 1
ATOM 1534 O O . ILE A 1 196 ? -1.459 -5.115 14.847 1.00 96.75 196 ILE A O 1
ATOM 1538 N N . GLU A 1 197 ? -1.734 -4.040 16.797 1.00 95.88 197 GLU A N 1
ATOM 1539 C CA . GLU A 1 197 ? -0.647 -4.752 17.475 1.00 95.88 197 GLU A CA 1
ATOM 1540 C C . GLU A 1 197 ? -0.930 -6.257 17.569 1.00 95.88 197 GLU A C 1
ATOM 1542 O O . GLU A 1 197 ? -0.047 -7.071 17.307 1.00 95.88 197 GLU A O 1
ATOM 1547 N N . PHE A 1 198 ? -2.170 -6.656 17.864 1.00 96.69 198 PHE A N 1
ATOM 1548 C CA . PHE A 1 198 ? -2.573 -8.064 17.850 1.00 96.69 198 PHE A CA 1
ATOM 1549 C C . PHE A 1 198 ? -2.414 -8.691 16.454 1.00 96.69 198 PHE A C 1
ATOM 1551 O O . PHE A 1 198 ? -1.960 -9.828 16.330 1.00 96.69 198 PHE A O 1
ATOM 1558 N N . GLY A 1 199 ? -2.709 -7.926 15.400 1.00 97.38 199 GLY A N 1
ATOM 1559 C CA . GLY A 1 199 ? -2.536 -8.318 14.002 1.00 97.38 199 GLY A CA 1
ATOM 1560 C C . GLY A 1 199 ? -1.084 -8.464 13.541 1.00 97.38 199 GLY A C 1
ATOM 1561 O O . GLY A 1 199 ? -0.857 -8.986 12.452 1.00 97.38 199 GLY A O 1
ATOM 1562 N N . SER A 1 200 ? -0.085 -8.077 14.338 1.00 96.38 200 SER A N 1
ATOM 1563 C CA . SER A 1 200 ? 1.333 -8.252 13.972 1.00 96.38 200 SER A CA 1
ATOM 1564 C C . SER A 1 200 ? 1.759 -9.721 13.814 1.00 96.38 200 SER A C 1
ATOM 1566 O O . SER A 1 200 ? 2.761 -10.008 13.159 1.00 96.38 200 SER A O 1
ATOM 1568 N N . HIS A 1 201 ? 0.964 -10.649 14.357 1.00 95.62 201 HIS A N 1
ATOM 1569 C CA . HIS A 1 201 ? 1.159 -12.101 14.290 1.00 95.62 201 HIS A CA 1
ATOM 1570 C C . HIS A 1 201 ? 0.026 -12.795 13.512 1.00 95.62 201 HIS A C 1
ATOM 1572 O O . HIS A 1 201 ? -0.335 -13.933 13.801 1.00 95.62 201 HIS A O 1
ATOM 1578 N N . TYR A 1 202 ? -0.579 -12.109 12.542 1.00 97.50 202 TYR A N 1
ATOM 1579 C CA . TYR A 1 202 ? -1.745 -12.589 11.794 1.00 97.50 202 TYR A CA 1
ATOM 1580 C C . TYR A 1 202 ? -1.549 -13.960 11.125 1.00 97.50 202 TYR A C 1
ATOM 1582 O O . TYR A 1 202 ? -2.495 -14.743 11.041 1.00 97.50 202 TYR A O 1
ATOM 1590 N N . ASP A 1 203 ? -0.337 -14.288 10.673 1.00 95.38 203 ASP A N 1
ATOM 1591 C CA . ASP A 1 203 ? -0.056 -15.612 10.094 1.00 95.38 203 ASP A CA 1
ATOM 1592 C C . ASP A 1 203 ? -0.075 -16.763 11.103 1.00 95.38 203 ASP A C 1
ATOM 1594 O O . ASP A 1 203 ? -0.294 -17.905 10.694 1.00 95.38 203 ASP A O 1
ATOM 1598 N N . ASP A 1 204 ? 0.102 -16.477 12.394 1.00 96.75 204 ASP A N 1
ATOM 1599 C CA . ASP A 1 204 ? 0.033 -17.486 13.455 1.00 96.75 204 ASP A CA 1
ATOM 1600 C C . ASP A 1 204 ? -1.418 -17.865 13.787 1.00 96.75 204 ASP A C 1
ATOM 1602 O O . ASP A 1 204 ? -1.667 -18.865 14.468 1.00 96.75 204 ASP A O 1
ATOM 1606 N N . PHE A 1 205 ? -2.392 -17.079 13.320 1.00 97.81 205 PHE A N 1
ATOM 1607 C CA . PHE A 1 205 ? -3.801 -17.387 13.507 1.00 97.81 205 PHE A CA 1
ATOM 1608 C C . PHE A 1 205 ? -4.201 -18.589 12.656 1.00 97.81 205 PHE A C 1
ATOM 1610 O O . PHE A 1 205 ? -3.833 -18.717 11.485 1.0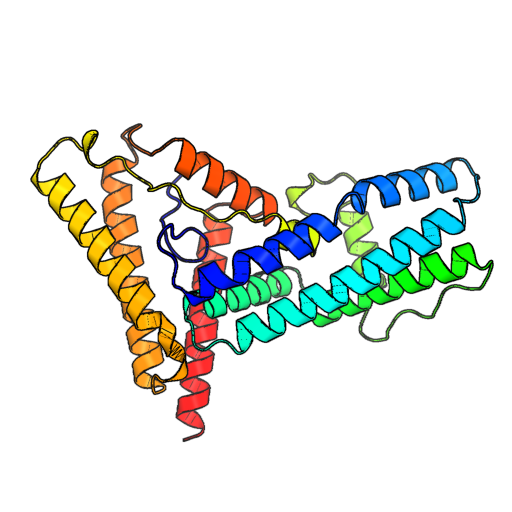0 97.81 205 PHE A O 1
ATOM 1617 N N . ASP A 1 206 ? -5.031 -19.453 13.234 1.00 97.69 206 ASP A N 1
ATOM 1618 C CA . ASP A 1 206 ? -5.721 -20.466 12.454 1.00 97.69 206 ASP A CA 1
ATOM 1619 C C . ASP A 1 206 ? -6.729 -19.800 11.489 1.00 97.69 206 ASP A C 1
ATOM 1621 O O . ASP A 1 206 ? -7.055 -18.613 11.623 1.00 97.69 206 ASP A O 1
ATOM 1625 N N . PRO A 1 207 ? -7.253 -20.532 10.492 1.00 97.81 207 PRO A N 1
ATOM 1626 C CA . PRO A 1 207 ? -8.171 -19.947 9.520 1.00 97.81 207 PRO A CA 1
ATOM 1627 C C . PRO A 1 207 ? -9.401 -19.261 10.135 1.0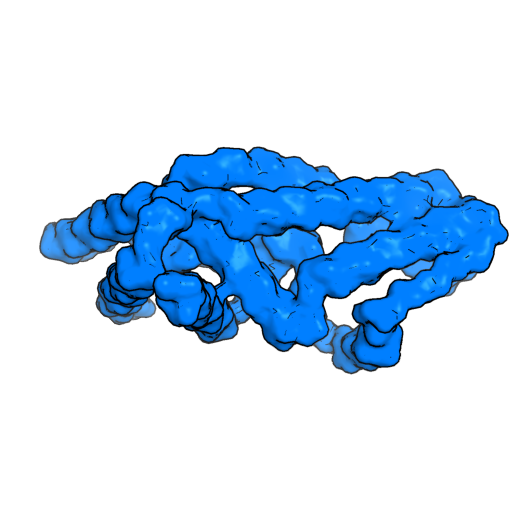0 97.81 207 PRO A C 1
ATOM 1629 O O . PRO A 1 207 ? -9.854 -18.237 9.626 1.00 97.81 207 PRO A O 1
ATOM 1632 N N . LEU A 1 208 ? -9.940 -19.786 11.242 1.00 97.56 208 LEU A N 1
ATOM 1633 C CA . LEU A 1 208 ? -11.071 -19.168 11.943 1.00 97.56 208 LEU A CA 1
ATOM 1634 C C . LEU A 1 208 ? -10.657 -17.892 12.689 1.00 97.56 208 LEU A C 1
ATOM 1636 O O . LEU A 1 208 ? -11.402 -16.913 12.676 1.00 97.56 208 LEU A O 1
ATOM 1640 N N . GLY A 1 209 ? -9.469 -17.875 13.293 1.00 98.06 209 GLY A N 1
ATOM 1641 C CA . GLY A 1 209 ? -8.869 -16.703 13.917 1.00 98.06 209 GLY A CA 1
ATOM 1642 C C . GLY A 1 209 ? -8.622 -15.582 12.914 1.00 98.06 209 GLY A C 1
ATOM 1643 O O . GLY A 1 209 ? -8.972 -14.439 13.194 1.00 98.06 209 GLY A O 1
ATOM 1644 N N . LYS A 1 210 ? -8.131 -15.903 11.709 1.00 98.44 210 LYS A N 1
ATOM 1645 C CA . LYS A 1 210 ? -7.971 -14.935 10.609 1.00 98.44 210 LYS A CA 1
ATOM 1646 C C . LYS A 1 210 ? -9.297 -14.295 10.196 1.00 98.44 210 LYS A C 1
ATOM 1648 O O . LYS A 1 210 ? -9.348 -13.081 10.006 1.00 98.44 210 LYS A O 1
ATOM 1653 N N . LEU A 1 211 ? -10.366 -15.086 10.078 1.00 98.25 211 LEU A N 1
ATOM 1654 C CA . LEU A 1 211 ? -11.706 -14.581 9.751 1.00 98.25 211 LEU A CA 1
ATOM 1655 C C . LEU A 1 211 ? -12.276 -13.701 10.874 1.00 98.25 211 LEU A C 1
ATOM 1657 O O . LEU A 1 211 ? -12.737 -12.598 10.604 1.00 98.25 211 LEU A O 1
ATOM 1661 N N . SER A 1 212 ? -12.168 -14.147 12.128 1.00 98.19 212 SER A N 1
ATOM 1662 C CA . SER A 1 212 ? -12.598 -13.381 13.308 1.00 98.19 212 SER A CA 1
ATOM 1663 C C . SER A 1 212 ? -11.816 -12.074 13.480 1.00 98.19 212 SER A C 1
ATOM 1665 O O . SER A 1 212 ? -12.360 -11.064 13.924 1.00 98.19 212 SER A O 1
ATOM 1667 N N . PHE A 1 213 ? -10.531 -12.066 13.122 1.00 98.38 213 PHE A N 1
ATOM 1668 C CA . PHE A 1 213 ? -9.723 -10.853 13.114 1.00 98.38 213 PHE A CA 1
ATOM 1669 C C . PHE A 1 213 ? -10.227 -9.851 12.066 1.00 98.38 213 PHE A C 1
ATOM 1671 O O . PHE A 1 213 ? -10.379 -8.673 12.377 1.00 98.38 213 PHE A O 1
ATOM 1678 N N . LEU A 1 214 ? -10.543 -10.315 10.852 1.00 98.19 214 LEU A N 1
ATOM 1679 C CA . LEU A 1 214 ? -11.118 -9.466 9.802 1.00 98.19 214 LEU A CA 1
ATOM 1680 C C . LEU A 1 214 ? -12.489 -8.902 10.213 1.00 98.19 214 LEU A C 1
ATOM 1682 O O . LEU A 1 214 ? -12.733 -7.717 10.012 1.00 98.19 214 LEU A O 1
ATOM 1686 N N . ASP A 1 215 ? -13.332 -9.696 10.887 1.00 98.31 215 ASP A N 1
ATOM 1687 C CA . ASP A 1 215 ? -14.601 -9.211 11.459 1.00 98.31 215 ASP A CA 1
ATOM 1688 C C . ASP A 1 215 ? -14.374 -8.082 12.482 1.00 98.31 215 ASP A C 1
ATOM 1690 O O . ASP A 1 215 ? -15.140 -7.121 12.547 1.00 98.31 215 ASP A O 1
ATOM 1694 N N . GLN A 1 216 ? -13.311 -8.171 13.289 1.00 98.19 216 GLN A N 1
ATOM 1695 C CA . GLN A 1 216 ? -12.963 -7.124 14.255 1.00 98.19 216 GLN A CA 1
ATOM 1696 C C . GLN A 1 216 ? -12.448 -5.849 13.579 1.00 98.19 216 GLN A C 1
ATOM 1698 O O . GLN A 1 216 ? -12.751 -4.758 14.063 1.00 98.19 216 GLN A O 1
ATOM 1703 N N . ILE A 1 217 ? -11.703 -5.965 12.475 1.00 97.56 217 ILE A N 1
ATOM 1704 C CA . ILE A 1 217 ? -11.254 -4.813 11.679 1.00 97.56 217 ILE A CA 1
ATOM 1705 C C . ILE A 1 217 ? -12.461 -4.080 11.085 1.00 97.56 217 ILE A C 1
ATOM 1707 O O . ILE A 1 217 ? -12.584 -2.872 11.279 1.00 97.56 217 ILE A O 1
ATOM 1711 N N . GLU A 1 218 ? -13.392 -4.805 10.461 1.00 96.19 218 GLU A N 1
ATOM 1712 C CA . GLU A 1 218 ? -14.630 -4.231 9.911 1.00 96.19 218 GLU A CA 1
ATOM 1713 C C . GLU A 1 218 ? -15.487 -3.581 11.016 1.00 96.19 218 GLU A C 1
ATOM 1715 O O . GLU A 1 218 ? -15.981 -2.467 10.857 1.00 96.19 218 GLU A O 1
ATOM 1720 N N . ALA A 1 219 ? -15.582 -4.195 12.201 1.00 97.50 219 ALA A N 1
ATOM 1721 C CA . ALA A 1 219 ? -16.281 -3.590 13.338 1.00 97.50 219 ALA A CA 1
ATOM 1722 C C . ALA A 1 219 ? -15.612 -2.294 13.846 1.00 97.50 219 ALA A C 1
ATOM 1724 O O . ALA A 1 219 ? -16.291 -1.393 14.350 1.00 97.50 219 ALA A O 1
ATOM 1725 N N . ILE A 1 220 ? -14.283 -2.177 13.751 1.00 97.38 220 ILE A N 1
ATOM 1726 C CA . ILE A 1 220 ? -13.567 -0.929 14.046 1.00 97.38 220 ILE A CA 1
ATOM 1727 C C . ILE A 1 220 ? -13.836 0.117 12.957 1.00 97.38 220 ILE A C 1
ATOM 1729 O O . ILE A 1 220 ? -14.070 1.277 13.302 1.00 97.38 220 ILE A O 1
ATOM 1733 N N . GLU A 1 221 ? -13.868 -0.273 11.682 1.00 95.44 221 GLU A N 1
ATOM 1734 C CA . GLU A 1 221 ? -14.244 0.610 10.571 1.00 95.44 221 GLU A CA 1
ATOM 1735 C C . GLU A 1 221 ? -15.655 1.186 10.757 1.00 95.44 221 GLU A C 1
ATOM 1737 O O . GLU A 1 221 ? -15.818 2.406 10.730 1.00 95.44 221 GLU A O 1
ATOM 1742 N N . GLU A 1 222 ? -16.654 0.354 11.069 1.00 95.12 222 GLU A N 1
ATOM 1743 C CA . GLU A 1 222 ? -18.029 0.807 11.325 1.00 95.12 222 GLU A CA 1
ATOM 1744 C C . GLU A 1 222 ? -18.100 1.828 12.471 1.00 95.12 222 GLU A C 1
ATOM 1746 O O . GLU A 1 222 ? -18.852 2.809 12.422 1.00 95.12 222 GLU A O 1
ATOM 1751 N N . ARG A 1 223 ? -17.295 1.629 13.523 1.00 95.50 223 ARG A N 1
ATOM 1752 C CA . ARG A 1 223 ? -17.197 2.578 14.641 1.00 95.50 223 ARG A CA 1
ATOM 1753 C C . ARG A 1 223 ? -16.559 3.894 14.211 1.00 95.50 223 ARG A C 1
ATOM 1755 O O . ARG A 1 223 ? -17.013 4.945 14.667 1.00 95.50 223 ARG A O 1
ATOM 1762 N N . TRP A 1 224 ? -15.541 3.857 13.351 1.00 94.81 224 TRP A N 1
ATOM 1763 C CA . TRP A 1 224 ? -14.966 5.063 12.759 1.00 94.81 224 TRP A CA 1
ATOM 1764 C C . TRP A 1 224 ? -15.963 5.787 11.864 1.00 94.81 224 TRP A C 1
ATOM 1766 O O . TRP A 1 224 ? -16.103 6.998 12.009 1.00 94.81 224 TRP A O 1
ATOM 1776 N N . ASP A 1 225 ? -16.705 5.078 11.016 1.00 92.38 225 ASP A N 1
ATOM 1777 C CA . ASP A 1 225 ? -17.738 5.673 10.166 1.00 92.38 225 ASP A CA 1
ATOM 1778 C C . ASP A 1 225 ? -18.827 6.345 11.008 1.00 92.38 225 ASP A C 1
ATOM 1780 O O . ASP A 1 225 ? -19.187 7.500 10.764 1.00 92.38 225 ASP A O 1
ATOM 1784 N N . ALA A 1 226 ? -19.302 5.671 12.059 1.00 91.44 226 ALA A N 1
ATOM 1785 C CA . ALA A 1 226 ? -20.270 6.237 12.990 1.00 91.44 226 ALA A CA 1
ATOM 1786 C C . ALA A 1 226 ? -19.721 7.471 13.721 1.00 91.44 226 ALA A C 1
ATOM 1788 O O . ALA A 1 226 ? -20.466 8.431 13.939 1.00 91.44 226 ALA A O 1
ATOM 1789 N N . PHE A 1 227 ? -18.437 7.464 14.097 1.00 91.56 227 PHE A N 1
ATOM 1790 C CA . PHE A 1 227 ? -17.785 8.612 14.718 1.00 91.56 227 PHE A CA 1
ATOM 1791 C C . PHE A 1 227 ? -17.683 9.769 13.718 1.00 91.56 227 PHE A C 1
ATOM 1793 O O . PHE A 1 227 ? -18.269 10.822 13.950 1.00 91.56 227 PHE A O 1
ATOM 1800 N N . PHE A 1 228 ? -17.052 9.570 12.559 1.00 89.88 228 PHE A N 1
ATOM 1801 C CA . PHE A 1 228 ? -16.894 10.595 11.525 1.00 89.88 228 PHE A CA 1
ATOM 1802 C C . PHE A 1 228 ? -18.228 11.153 11.028 1.00 89.88 228 PHE A C 1
ATOM 1804 O O . PHE A 1 228 ? -18.316 12.352 10.778 1.00 89.88 228 PHE A O 1
ATOM 1811 N N . PHE A 1 229 ? -19.285 10.343 10.920 1.00 86.44 229 PHE A N 1
ATOM 1812 C CA . PHE A 1 229 ? -20.611 10.827 10.529 1.00 86.44 229 PHE A CA 1
ATOM 1813 C C . PHE A 1 229 ? -21.128 11.929 11.468 1.00 86.44 229 PHE A C 1
ATOM 1815 O O . PHE A 1 229 ? -21.741 12.888 11.000 1.00 86.44 229 PHE A O 1
ATOM 1822 N N . ARG A 1 230 ? -20.825 11.847 12.773 1.00 82.19 230 ARG A N 1
ATOM 1823 C CA . ARG A 1 230 ? -21.190 12.882 13.759 1.00 82.19 230 ARG A CA 1
ATOM 1824 C C . ARG A 1 230 ? -20.402 14.179 13.565 1.00 82.19 230 ARG A C 1
ATOM 1826 O O . ARG A 1 230 ? -20.943 15.249 13.818 1.00 82.19 230 ARG A O 1
ATOM 1833 N N . PHE A 1 231 ? -19.162 14.087 13.083 1.00 76.94 231 PHE A N 1
ATOM 1834 C CA . PHE A 1 231 ? -18.254 15.227 12.899 1.00 76.94 231 PHE A CA 1
ATOM 1835 C C . PHE A 1 231 ? -18.189 15.744 11.459 1.00 76.94 231 PHE A C 1
ATOM 1837 O O . PHE A 1 231 ? -17.622 16.800 11.230 1.00 76.94 231 PHE A O 1
ATOM 1844 N N . LYS A 1 232 ? -18.813 15.074 10.482 1.00 64.94 232 LYS A N 1
ATOM 1845 C CA . LYS A 1 232 ? -18.777 15.445 9.051 1.00 64.94 232 LYS A CA 1
ATOM 1846 C C . LYS A 1 232 ? -19.315 16.855 8.761 1.00 64.94 232 LYS A C 1
ATOM 1848 O O . LYS A 1 232 ? -19.026 17.416 7.709 1.00 64.94 232 LYS A O 1
ATOM 1853 N N . LEU A 1 233 ? -20.124 17.407 9.667 1.00 57.19 233 LEU A N 1
ATOM 1854 C CA . LEU A 1 233 ? -20.667 18.768 9.589 1.00 57.19 233 LEU A CA 1
ATOM 1855 C C . LEU A 1 233 ? -19.820 19.807 10.342 1.00 57.19 233 LEU A C 1
ATOM 1857 O O . LEU A 1 233 ? -20.127 20.995 10.274 1.00 57.19 233 LEU A O 1
ATOM 1861 N N . MET A 1 234 ? -18.786 19.372 11.059 1.00 61.91 234 MET A N 1
ATOM 1862 C CA . MET A 1 234 ? -17.899 20.219 11.845 1.00 61.91 234 MET A CA 1
ATOM 1863 C C . MET A 1 234 ? -16.540 20.273 11.140 1.00 61.91 234 MET A C 1
ATOM 1865 O O . MET A 1 234 ? -15.999 19.243 10.748 1.00 61.91 234 MET A O 1
ATOM 1869 N N . ASP A 1 235 ? -15.978 21.469 10.957 1.00 70.12 235 ASP A N 1
ATOM 1870 C CA . ASP A 1 235 ? -14.634 21.686 10.381 1.00 70.12 235 ASP A CA 1
ATOM 1871 C C . ASP A 1 235 ? -13.524 21.286 11.383 1.00 70.12 235 ASP A C 1
ATOM 1873 O O . ASP A 1 235 ? -12.528 21.979 11.548 1.00 70.12 235 ASP A O 1
ATOM 1877 N N . SER A 1 236 ? -13.747 20.195 12.125 1.00 79.19 236 SER A N 1
ATOM 1878 C CA . SER A 1 236 ? -12.933 19.708 13.246 1.00 79.19 236 SER A CA 1
ATOM 1879 C C . SER A 1 236 ? -11.967 18.594 12.841 1.00 79.19 236 SER A C 1
ATOM 1881 O O . SER A 1 236 ? -11.377 17.939 13.699 1.00 79.19 236 SER A O 1
ATOM 1883 N N . LEU A 1 237 ? -11.881 18.290 11.545 1.00 85.56 237 LEU A N 1
ATOM 1884 C CA . LEU A 1 237 ? -10.903 17.340 11.032 1.00 85.56 237 LEU A CA 1
ATOM 1885 C C . LEU A 1 237 ? -9.533 18.004 10.976 1.00 85.56 237 LEU A C 1
ATOM 1887 O O . LEU A 1 237 ? -9.389 19.141 10.523 1.00 85.56 237 LEU A O 1
ATOM 1891 N N . ASN A 1 238 ? -8.513 17.259 11.385 1.00 89.06 238 ASN A N 1
ATOM 1892 C CA . ASN A 1 238 ? -7.144 17.721 11.283 1.00 89.06 238 ASN A CA 1
ATOM 1893 C C . ASN A 1 238 ? -6.767 17.924 9.802 1.00 89.06 238 ASN A C 1
ATOM 1895 O O . ASN A 1 238 ? -6.831 16.997 8.992 1.00 89.06 238 ASN A O 1
ATOM 1899 N N . LYS A 1 239 ? -6.351 19.146 9.453 1.00 89.31 239 LYS A N 1
ATOM 1900 C CA . LYS A 1 239 ? -5.963 19.518 8.084 1.00 89.31 239 LYS A CA 1
ATOM 1901 C C . LYS A 1 239 ? -4.774 18.714 7.571 1.00 89.31 239 LYS A C 1
ATOM 1903 O O . LYS A 1 239 ? -4.757 18.367 6.398 1.00 89.31 239 LYS A O 1
ATOM 1908 N N . GLU A 1 240 ? -3.827 18.383 8.446 1.00 91.25 240 GLU A N 1
ATOM 1909 C CA . GLU A 1 240 ? -2.675 17.550 8.094 1.00 91.25 240 GLU A CA 1
ATOM 1910 C C . GLU A 1 240 ? -3.119 16.127 7.734 1.00 91.25 240 GLU A C 1
ATOM 1912 O O . GLU A 1 240 ? -2.651 15.563 6.751 1.00 91.25 240 GLU A O 1
ATOM 1917 N N . TYR A 1 241 ? -4.082 15.562 8.472 1.00 91.25 241 TYR A N 1
ATOM 1918 C CA . TYR A 1 241 ? -4.648 14.248 8.151 1.00 91.25 241 TYR A CA 1
ATOM 1919 C C . TYR A 1 241 ? -5.353 14.251 6.795 1.00 91.25 241 TYR A C 1
ATOM 1921 O O . TYR A 1 241 ? -5.144 13.345 5.990 1.00 91.25 241 TYR A O 1
ATOM 1929 N N . ILE A 1 242 ? -6.152 15.287 6.528 1.00 89.81 242 ILE A N 1
ATOM 1930 C CA . ILE A 1 242 ? -6.808 15.474 5.231 1.00 89.81 242 ILE A CA 1
ATOM 1931 C C . ILE A 1 242 ? -5.772 15.522 4.105 1.00 89.81 242 ILE A C 1
ATOM 1933 O O . ILE A 1 242 ? -5.883 14.751 3.155 1.00 89.81 242 ILE A O 1
ATOM 1937 N N . GLU A 1 243 ? -4.756 16.376 4.229 1.00 90.88 243 GLU A N 1
ATOM 1938 C CA . GLU A 1 243 ? -3.717 16.551 3.212 1.00 90.88 243 GLU A CA 1
ATOM 1939 C C . GLU A 1 243 ? -2.954 15.246 2.947 1.00 90.88 243 GLU A C 1
ATOM 1941 O O . GLU A 1 243 ? -2.770 14.855 1.794 1.00 90.88 243 GLU A O 1
ATOM 1946 N N . GLN A 1 244 ? -2.564 14.521 4.000 1.00 91.56 244 GLN A N 1
ATOM 1947 C CA . GLN A 1 244 ? -1.884 13.234 3.855 1.00 91.56 244 GLN A CA 1
ATOM 1948 C C . GLN A 1 244 ? -2.771 12.203 3.136 1.00 91.56 244 GLN A C 1
ATOM 1950 O O . GLN A 1 244 ? -2.300 11.507 2.233 1.00 91.56 244 GLN A O 1
ATOM 1955 N N . CYS A 1 245 ? -4.060 12.124 3.482 1.00 91.38 245 CYS A N 1
ATOM 1956 C CA . CYS A 1 245 ? -4.985 11.202 2.825 1.00 91.38 245 CYS A CA 1
ATOM 1957 C C . CYS A 1 245 ? -5.222 11.579 1.353 1.00 91.38 245 CYS A C 1
ATOM 1959 O O . CYS A 1 245 ? -5.238 10.703 0.489 1.00 91.38 245 CYS A O 1
ATOM 1961 N N . GLU A 1 246 ? -5.368 12.869 1.044 1.00 89.75 246 GLU A N 1
ATOM 1962 C CA . GLU A 1 246 ? -5.494 13.359 -0.333 1.00 89.75 246 GLU A CA 1
ATOM 1963 C C . GLU A 1 246 ? -4.242 13.045 -1.159 1.00 89.75 246 GLU A C 1
ATOM 1965 O O . GLU A 1 246 ? -4.359 12.600 -2.303 1.00 89.75 246 GLU A O 1
ATOM 1970 N N . ASN A 1 247 ? -3.050 13.199 -0.578 1.00 88.25 247 ASN A N 1
ATOM 1971 C CA . ASN A 1 247 ? -1.789 12.839 -1.223 1.00 88.25 247 ASN A CA 1
ATOM 1972 C C . ASN A 1 247 ? -1.703 11.332 -1.495 1.00 88.25 247 ASN A C 1
ATOM 1974 O O . ASN A 1 247 ? -1.347 10.933 -2.608 1.00 88.25 247 ASN A O 1
ATOM 1978 N N . PHE A 1 248 ? -2.087 10.494 -0.525 1.00 88.56 248 PHE A N 1
ATOM 1979 C CA . PHE A 1 248 ? -2.160 9.044 -0.704 1.00 88.56 248 PHE A CA 1
ATOM 1980 C C . PHE A 1 248 ? -3.106 8.676 -1.854 1.00 88.56 248 PHE A C 1
ATOM 1982 O O . PHE A 1 248 ? -2.699 8.008 -2.807 1.00 88.56 248 PHE A O 1
ATOM 1989 N N . LEU A 1 249 ? -4.345 9.167 -1.820 1.00 89.38 249 LEU A N 1
ATOM 1990 C CA . LEU A 1 249 ? -5.342 8.901 -2.855 1.00 89.38 249 LEU A CA 1
ATOM 1991 C C . LEU A 1 249 ? -4.896 9.392 -4.232 1.00 89.38 249 LEU A C 1
ATOM 1993 O O . LEU A 1 249 ? -5.021 8.666 -5.214 1.00 89.38 249 LEU A O 1
ATOM 1997 N N . SER A 1 250 ? -4.323 10.594 -4.303 1.00 85.62 250 SER A N 1
ATOM 1998 C CA . SER A 1 250 ? -3.787 11.170 -5.536 1.00 85.62 250 SER A CA 1
ATOM 1999 C C . SER A 1 250 ? -2.662 10.310 -6.116 1.00 85.62 250 SER A C 1
ATOM 2001 O O . SER A 1 250 ? -2.668 10.017 -7.313 1.00 85.62 250 SER A O 1
ATOM 2003 N N . SER A 1 251 ? -1.744 9.830 -5.268 1.00 80.50 251 SER A N 1
ATOM 2004 C CA . SER A 1 251 ? -0.654 8.945 -5.690 1.00 80.50 251 SER A CA 1
ATOM 2005 C C . SER A 1 251 ? -1.173 7.624 -6.260 1.00 80.50 251 SER A C 1
ATOM 2007 O O . SER A 1 251 ? -0.694 7.178 -7.299 1.00 80.50 251 SER A O 1
ATOM 2009 N N . MET A 1 252 ? -2.217 7.060 -5.648 1.00 81.56 252 MET A N 1
ATOM 2010 C CA . MET A 1 252 ? -2.883 5.831 -6.085 1.00 81.56 252 MET A CA 1
ATOM 2011 C C . MET A 1 252 ? -3.922 6.075 -7.190 1.00 81.56 252 MET A C 1
ATOM 2013 O O . MET A 1 252 ? -4.483 5.125 -7.723 1.00 81.56 252 MET A O 1
ATOM 2017 N N . LYS A 1 253 ? -4.175 7.339 -7.553 1.00 82.81 253 LYS A N 1
ATOM 2018 C CA . LYS A 1 253 ? -5.220 7.775 -8.494 1.00 82.81 253 LYS A CA 1
ATOM 2019 C C . LYS A 1 253 ? -6.620 7.271 -8.141 1.00 82.81 253 LYS A C 1
ATOM 2021 O O . LYS A 1 253 ? -7.420 6.998 -9.028 1.00 82.81 253 LYS A O 1
ATOM 2026 N N . LEU A 1 254 ? -6.907 7.179 -6.852 1.00 87.06 254 LEU A N 1
ATOM 2027 C CA . LEU A 1 254 ? -8.201 6.768 -6.330 1.00 87.06 254 LEU A CA 1
ATOM 2028 C C . LEU A 1 254 ? -8.972 7.993 -5.848 1.00 87.06 254 LEU A C 1
ATOM 2030 O O . LEU A 1 254 ? -8.391 8.970 -5.373 1.00 87.06 254 LEU A O 1
ATOM 2034 N N . ASN A 1 255 ? -10.291 7.941 -5.939 1.00 90.38 255 ASN A N 1
ATOM 2035 C CA . ASN A 1 255 ? -11.161 8.743 -5.091 1.00 90.38 255 ASN A CA 1
ATOM 2036 C C . ASN A 1 255 ? -11.549 7.967 -3.814 1.00 90.38 255 ASN A C 1
ATOM 2038 O O . ASN A 1 255 ? -11.156 6.818 -3.624 1.00 90.38 255 ASN A O 1
ATOM 2042 N N . GLU A 1 256 ? -12.287 8.615 -2.911 1.00 88.69 256 GLU A N 1
ATOM 2043 C CA . GLU A 1 256 ? -12.704 8.028 -1.627 1.00 88.69 256 GLU A CA 1
ATOM 2044 C C . GLU A 1 256 ? -13.543 6.752 -1.798 1.00 88.69 256 GLU A C 1
ATOM 2046 O O . GLU A 1 256 ? -13.277 5.757 -1.126 1.00 88.69 256 GLU A O 1
ATOM 2051 N N . ASP A 1 257 ? -14.523 6.770 -2.704 1.00 90.75 257 ASP A N 1
ATOM 2052 C CA . ASP A 1 257 ? -15.421 5.635 -2.930 1.00 90.75 257 ASP A CA 1
ATOM 2053 C C . ASP A 1 257 ? -14.647 4.462 -3.549 1.00 90.75 257 ASP A C 1
ATOM 2055 O O . ASP A 1 257 ? -14.731 3.335 -3.065 1.00 90.75 257 ASP A O 1
ATOM 2059 N N . GLU A 1 258 ? -13.798 4.744 -4.543 1.00 91.50 258 GLU A N 1
ATOM 2060 C CA . GLU A 1 258 ? -12.918 3.748 -5.168 1.00 91.50 258 GLU A CA 1
ATOM 2061 C C . GLU A 1 258 ? -11.941 3.134 -4.158 1.00 91.50 258 GLU A C 1
ATOM 2063 O O . GLU A 1 258 ? -11.690 1.931 -4.189 1.00 91.50 258 GLU A O 1
ATOM 2068 N N . TYR A 1 259 ? -11.392 3.938 -3.242 1.00 92.31 259 TYR A N 1
ATOM 2069 C CA . TYR A 1 259 ? -10.524 3.439 -2.179 1.00 92.31 259 TYR A CA 1
ATOM 2070 C C . TYR A 1 259 ? -11.272 2.507 -1.220 1.00 92.31 259 TYR A C 1
ATOM 2072 O O . TYR A 1 259 ? -10.749 1.446 -0.882 1.00 92.31 259 TYR A O 1
ATOM 2080 N N . ARG A 1 260 ? -12.494 2.863 -0.805 1.00 92.31 260 ARG A N 1
ATOM 2081 C CA . ARG A 1 260 ? -13.312 2.017 0.078 1.00 92.31 260 ARG A CA 1
ATOM 2082 C C . ARG A 1 260 ? -13.698 0.701 -0.587 1.00 92.31 260 ARG A C 1
ATOM 2084 O O . ARG A 1 260 ? -13.577 -0.354 0.031 1.00 92.31 260 ARG A O 1
ATOM 2091 N N . GLU A 1 261 ? -14.106 0.746 -1.852 1.00 93.56 261 GLU A N 1
ATOM 2092 C CA . GLU A 1 261 ? -14.384 -0.459 -2.638 1.00 93.56 261 GLU A CA 1
ATOM 2093 C C . GLU A 1 261 ? -13.139 -1.344 -2.760 1.00 93.56 261 GLU A C 1
ATOM 2095 O O . GLU A 1 261 ? -13.206 -2.557 -2.558 1.00 93.56 261 GLU A O 1
ATOM 2100 N N . LEU A 1 262 ? -11.986 -0.733 -3.033 1.00 93.19 262 LEU A N 1
ATOM 2101 C CA . LEU A 1 262 ? -10.713 -1.432 -3.142 1.00 93.19 262 LEU A CA 1
ATOM 2102 C C . LEU A 1 262 ? -10.280 -2.077 -1.816 1.00 93.19 262 LEU A C 1
ATOM 2104 O O . LEU A 1 262 ? -9.805 -3.214 -1.809 1.00 93.19 262 LEU A O 1
ATOM 2108 N N . LEU A 1 263 ? -10.429 -1.365 -0.700 1.00 94.62 263 LEU A N 1
ATOM 2109 C CA . LEU A 1 263 ? -10.122 -1.873 0.633 1.00 94.62 263 LEU A CA 1
ATOM 2110 C C . LEU A 1 263 ? -11.044 -3.044 0.997 1.00 94.62 263 LEU A C 1
ATOM 2112 O O . LEU A 1 263 ? -10.559 -4.097 1.410 1.00 94.62 263 LEU A O 1
ATOM 2116 N N . SER A 1 264 ? -12.348 -2.905 0.749 1.00 95.00 264 SER A N 1
ATOM 2117 C CA . SER A 1 264 ? -13.322 -3.979 0.959 1.00 95.00 264 SER A CA 1
ATOM 2118 C C . SER A 1 264 ? -12.996 -5.216 0.112 1.00 95.00 264 SER A C 1
ATOM 2120 O O . SER A 1 264 ? -13.006 -6.344 0.612 1.00 95.00 264 SER A O 1
ATOM 2122 N N . GLU A 1 265 ? -12.616 -5.028 -1.156 1.00 95.31 265 GLU A N 1
ATOM 2123 C CA . GLU A 1 265 ? -12.155 -6.123 -2.014 1.00 95.31 265 GLU A CA 1
ATOM 2124 C C . GLU A 1 265 ? -10.874 -6.772 -1.469 1.00 95.31 265 GLU A C 1
ATOM 2126 O O . GLU A 1 265 ? -10.759 -7.999 -1.478 1.00 95.31 265 GLU A O 1
ATOM 2131 N N . SER A 1 266 ? -9.930 -5.983 -0.948 1.00 95.81 266 SER A N 1
ATOM 2132 C CA . SER A 1 266 ? -8.714 -6.492 -0.302 1.00 95.81 266 SER A CA 1
ATOM 2133 C C . SER A 1 266 ? -9.047 -7.411 0.878 1.00 95.81 266 SER A C 1
ATOM 2135 O O . SER A 1 266 ? -8.588 -8.558 0.915 1.00 95.81 266 SER A O 1
ATOM 2137 N N . HIS A 1 267 ? -9.916 -6.972 1.796 1.00 97.12 267 HIS A N 1
ATOM 2138 C CA . HIS A 1 267 ? -10.373 -7.796 2.923 1.00 97.12 267 HIS A CA 1
ATOM 2139 C C . HIS A 1 267 ? -11.112 -9.043 2.451 1.00 97.12 267 HIS A C 1
ATOM 2141 O O . HIS A 1 267 ? -10.835 -10.141 2.936 1.00 97.12 267 HIS A O 1
ATOM 2147 N N . ARG A 1 268 ? -11.983 -8.925 1.444 1.00 97.31 268 ARG A N 1
ATOM 2148 C CA . ARG A 1 268 ? -12.680 -10.072 0.849 1.00 97.31 268 ARG A CA 1
ATOM 2149 C C . ARG A 1 268 ? -11.701 -11.106 0.290 1.00 97.31 268 ARG A C 1
ATOM 2151 O O . ARG A 1 268 ? -11.896 -12.306 0.484 1.00 97.31 268 ARG A O 1
ATOM 2158 N N . LEU A 1 269 ? -10.634 -10.672 -0.381 1.00 96.56 269 LEU A N 1
ATOM 2159 C CA . LEU A 1 269 ? -9.575 -11.563 -0.861 1.00 96.56 269 LEU A CA 1
ATOM 2160 C C . LEU A 1 269 ? -8.824 -12.231 0.298 1.00 96.56 269 LEU A C 1
ATOM 2162 O O . LEU A 1 269 ? -8.518 -13.417 0.204 1.00 96.56 269 LEU A O 1
ATOM 2166 N N . MET A 1 270 ? -8.562 -11.516 1.394 1.00 97.31 270 MET A N 1
ATOM 2167 C CA . MET A 1 270 ? -7.957 -12.100 2.599 1.00 97.31 270 MET A CA 1
ATOM 2168 C C . MET A 1 270 ? -8.873 -13.140 3.261 1.00 97.31 270 MET A C 1
ATOM 2170 O O . MET A 1 270 ? -8.398 -14.202 3.663 1.00 97.31 270 MET A O 1
ATOM 2174 N N . ARG A 1 271 ? -10.192 -12.903 3.296 1.00 98.00 271 ARG A N 1
ATOM 2175 C CA . ARG A 1 271 ? -11.179 -13.898 3.756 1.00 98.00 271 ARG A CA 1
ATOM 2176 C C . ARG A 1 271 ? -11.136 -15.160 2.897 1.00 98.00 271 ARG A C 1
ATOM 2178 O O . ARG A 1 271 ? -11.037 -16.259 3.434 1.00 98.00 271 ARG A O 1
ATOM 2185 N N . LEU A 1 272 ? -11.123 -15.006 1.571 1.00 97.31 272 LEU A N 1
ATOM 2186 C CA . LEU A 1 272 ? -10.995 -16.135 0.645 1.00 97.31 272 LEU A CA 1
ATOM 2187 C C . LEU A 1 272 ? -9.675 -16.901 0.816 1.00 97.31 272 LEU A C 1
ATOM 2189 O O . LEU A 1 272 ? -9.627 -18.107 0.578 1.00 97.31 272 LEU A O 1
ATOM 2193 N N . ASP A 1 273 ? -8.583 -16.232 1.186 1.00 96.06 273 ASP A N 1
ATOM 2194 C CA . ASP A 1 273 ? -7.324 -16.909 1.509 1.00 96.06 273 ASP A CA 1
ATOM 2195 C C . ASP A 1 273 ? -7.484 -17.791 2.750 1.00 96.06 273 ASP A C 1
ATOM 2197 O O . ASP A 1 273 ? -7.185 -18.984 2.681 1.00 96.06 273 ASP A O 1
ATOM 2201 N N . ALA A 1 274 ? -8.038 -17.242 3.834 1.00 96.75 274 ALA A N 1
ATOM 2202 C CA . ALA A 1 274 ? -8.290 -17.983 5.067 1.00 96.75 274 ALA A CA 1
ATOM 2203 C C . ALA A 1 274 ? -9.257 -19.162 4.849 1.00 96.75 274 ALA A C 1
ATOM 2205 O O . ALA A 1 274 ? -9.002 -20.274 5.305 1.00 96.75 274 ALA A O 1
ATOM 2206 N N . GLU A 1 275 ? -10.335 -18.977 4.086 1.00 96.94 275 GLU A N 1
ATOM 2207 C CA . GLU A 1 275 ? -11.268 -20.060 3.746 1.00 96.94 275 GLU A CA 1
ATOM 2208 C C . GLU A 1 275 ? -10.590 -21.181 2.951 1.00 96.94 275 GLU A C 1
ATOM 2210 O O . GLU A 1 275 ? -10.791 -22.360 3.240 1.00 96.94 275 GLU A O 1
ATOM 2215 N N . ARG A 1 276 ? -9.719 -20.835 1.997 1.00 96.56 276 ARG A N 1
ATOM 2216 C CA . ARG A 1 276 ? -8.944 -21.831 1.244 1.00 96.56 276 ARG A CA 1
ATOM 2217 C C . ARG A 1 276 ? -7.932 -22.568 2.110 1.00 96.56 276 ARG A C 1
ATOM 2219 O O . ARG A 1 276 ? -7.654 -23.732 1.834 1.00 96.56 276 ARG A O 1
ATOM 2226 N N . GLU A 1 277 ? -7.347 -21.908 3.106 1.00 94.38 277 GLU A N 1
ATOM 2227 C CA . GLU A 1 277 ? -6.491 -22.566 4.098 1.00 94.38 277 GLU A CA 1
ATOM 2228 C C . GLU A 1 277 ? -7.298 -23.560 4.937 1.00 94.38 277 GLU A C 1
ATOM 2230 O O . GLU A 1 277 ? -6.861 -24.697 5.100 1.00 94.38 277 GLU A O 1
ATOM 2235 N N . ARG A 1 278 ? -8.499 -23.171 5.384 1.00 92.12 278 ARG A N 1
ATOM 2236 C CA . ARG A 1 278 ? -9.420 -24.039 6.132 1.00 92.12 278 ARG A CA 1
ATOM 2237 C C . ARG A 1 278 ? -9.805 -25.286 5.344 1.00 92.12 278 ARG A C 1
ATOM 2239 O O . ARG A 1 278 ? -9.756 -26.379 5.886 1.00 92.12 278 ARG A O 1
ATOM 2246 N N . ASP A 1 279 ? -10.174 -25.129 4.077 1.00 91.81 279 ASP A N 1
ATOM 2247 C CA . ASP A 1 279 ? -10.670 -26.235 3.248 1.00 91.81 279 ASP A CA 1
ATOM 2248 C C . ASP A 1 279 ? -9.562 -27.241 2.853 1.00 91.81 279 ASP A C 1
ATOM 2250 O O . ASP A 1 279 ? -9.849 -28.303 2.297 1.00 91.81 279 ASP A O 1
ATOM 2254 N N . ARG A 1 280 ? -8.288 -26.909 3.108 1.00 89.12 280 ARG A N 1
ATOM 2255 C CA . ARG A 1 280 ? -7.126 -27.790 2.890 1.00 89.12 280 ARG A CA 1
ATOM 2256 C C . ARG A 1 280 ? -6.718 -28.591 4.130 1.00 89.12 280 ARG A C 1
ATOM 2258 O O . ARG A 1 280 ? -5.873 -29.476 3.984 1.00 89.12 280 ARG A O 1
ATOM 2265 N N . MET A 1 281 ? -7.245 -28.249 5.307 1.00 75.06 281 MET A N 1
ATOM 2266 C CA . MET A 1 281 ? -7.001 -28.944 6.579 1.00 75.06 281 MET A CA 1
ATOM 2267 C C . MET A 1 281 ? -7.957 -30.125 6.749 1.00 75.06 281 MET A C 1
ATOM 2269 O O . MET A 1 281 ? -7.488 -31.164 7.265 1.00 75.06 281 MET A O 1
#

pLDDT: mean 86.01, std 12.0, range [41.31, 98.44]

Organism: NCBI:txid303405

Foldseek 3Di:
DQPFLAALLPLQAAPVRVVCVVLLVVLLVLPPQPVVLVVVCVVCVVVVHQPALVSLLVSLVSLLVSLVSLVVQLVCLCVALFDSSNLLSLLVQLLQVVVVHGSVQLSLVSNQVSQQSNCSSVVHDRDDRDPSDPPVVVVVLCVVCVPPDPLSHRAHSNLSSQQDGQNDDFFDLVLDDDPVLSVLVVVLSVLVSVLNNVRSRLVVDALVRNVVSLVSSVVSVVSSVVSVVVCVPPPRTDPSSVVSVVSNCVSSSHDPVRSVVSSVVSSVVSNVVSVVSVVVD

Sequence (281 aa):
MVLTPIGPLCPFHSTASTEMEPRVNEIRQMAPNFAEEFSRIQQEMMMGQTPDAERLRKVADAMHLAVDQWEGLLTRMRLTPDFQTKEYAKLTDAHLKAHGVTPGTIASMMRWQSGCMRSLADNRPPPMPPPDLDLEALVKDARENEGMNEKSKAPSISAMQAAEKITASPFDPEELESEPIKQEYKKLIMDHSNLIEFGSHYDDFDPLGKLSFLDQIEAIEERWDAFFFRFKLMDSLNKEYIEQCENFLSSMKLNEDEYRELLSESHRLMRLDAERERDRM

InterPro domains:
  IPR014954 Protein of unknown function DUF1825 [PF08855] (177-264)

Secondary structure (DSSP, 8-state):
----S-GGG-S---HHHHHHHHHHHHHHHH-TTHHHHHHHHHHHHHTTPPPPHHHHHHHHHHHHHHHHHHHHHHHHHHHSS-HHHHHHHHHHHHHHHHTT--HHHHHHHHHHHHHHHHHHHTT-PPPPPPTT--HHHHHHHHHHSTTS-GGGS---HHHHHS-PPP-S-SS-TTT-S-HHHHHHHHHHHHHHHHHHHHGGGGGGS-HHHHHHHHHHHHHHHHHHHHHHHHHTTSS-S-HHHHHHHHHHHHHHT--HHHHHHHHHHHHHHHHHHHHHHHTT-

Radius of gyration: 21.7 Å; Cα contacts (8 Å, |Δi|>4): 293; chains: 1; bounding box: 47×51×62 Å

Nearest PDB structures (foldseek):
  8to0-assembly1_Aa  TM=1.577E-01  e=8.971E+00  Mus musculus

Mean predicted aligned error: 6.56 Å